Protein AF-A0A7S3SNR9-F1 (afdb_monomer_lite)

Structure (mmCIF, N/CA/C/O backbone):
data_AF-A0A7S3SNR9-F1
#
_entry.id   AF-A0A7S3SNR9-F1
#
loop_
_atom_site.group_PDB
_atom_site.id
_atom_site.type_symbol
_atom_site.label_atom_id
_atom_site.label_alt_id
_atom_site.label_comp_id
_atom_site.label_asym_id
_atom_site.label_entity_id
_atom_site.label_seq_id
_atom_site.pdbx_PDB_ins_code
_atom_site.Cartn_x
_atom_site.Cartn_y
_atom_site.Cartn_z
_atom_site.occupancy
_atom_site.B_iso_or_equiv
_atom_site.auth_seq_id
_atom_site.auth_comp_id
_atom_site.auth_asym_id
_atom_site.auth_atom_id
_atom_site.pdbx_PDB_model_num
ATOM 1 N N . ALA A 1 1 ? -0.804 -15.368 25.929 1.00 55.16 1 ALA A N 1
ATOM 2 C CA . ALA A 1 1 ? -1.038 -13.913 25.822 1.00 55.16 1 ALA A CA 1
ATOM 3 C C . ALA A 1 1 ? -1.012 -13.538 24.346 1.00 55.16 1 ALA A C 1
ATOM 5 O O . ALA A 1 1 ? -0.227 -14.135 23.619 1.00 55.16 1 ALA A O 1
ATOM 6 N N . VAL A 1 2 ? -1.882 -12.632 23.892 1.00 63.78 2 VAL A N 1
ATOM 7 C CA . VAL A 1 2 ? -1.853 -12.137 22.503 1.00 63.78 2 VAL A CA 1
ATOM 8 C C . VAL A 1 2 ? -0.517 -11.424 22.280 1.00 63.78 2 VAL A C 1
ATOM 10 O O . VAL A 1 2 ? -0.120 -10.612 23.112 1.00 63.78 2 VAL A O 1
ATOM 13 N N . GLN A 1 3 ? 0.195 -11.749 21.201 1.00 78.12 3 GLN A N 1
ATOM 14 C CA . GLN A 1 3 ? 1.439 -11.066 20.852 1.00 78.12 3 GLN A CA 1
ATOM 15 C C . GLN A 1 3 ? 1.107 -9.626 20.443 1.00 78.12 3 GLN A C 1
ATOM 17 O O . GLN A 1 3 ? 0.501 -9.398 19.401 1.00 78.12 3 GLN A O 1
ATOM 22 N N . VAL A 1 4 ? 1.460 -8.655 21.281 1.00 81.62 4 VAL A N 1
ATOM 23 C CA . VAL A 1 4 ? 1.288 -7.229 20.981 1.00 81.62 4 VAL A CA 1
ATOM 24 C C . VAL A 1 4 ? 2.610 -6.700 20.435 1.00 81.62 4 VAL A C 1
ATOM 26 O O . VAL A 1 4 ? 3.627 -6.762 21.121 1.00 81.62 4 VAL A O 1
ATOM 29 N N . LEU A 1 5 ? 2.601 -6.212 19.193 1.00 79.00 5 LEU A N 1
ATOM 30 C CA . LEU A 1 5 ? 3.775 -5.624 18.538 1.00 79.00 5 LEU A CA 1
ATOM 31 C C . LEU A 1 5 ? 3.987 -4.159 18.939 1.00 79.00 5 LEU A C 1
ATOM 33 O O . LEU A 1 5 ? 5.121 -3.701 19.032 1.00 79.00 5 LEU A O 1
ATOM 37 N N . LEU A 1 6 ? 2.895 -3.429 19.164 1.00 87.12 6 LEU A N 1
ATOM 38 C CA . LEU A 1 6 ? 2.883 -2.017 19.540 1.00 87.12 6 LEU A CA 1
ATOM 39 C C . LEU A 1 6 ? 1.623 -1.739 20.368 1.00 87.12 6 LEU A C 1
ATOM 41 O O . LEU A 1 6 ? 0.554 -2.233 20.019 1.00 87.12 6 LEU A O 1
ATOM 45 N N . ASP A 1 7 ? 1.735 -0.932 21.419 1.00 89.81 7 ASP A N 1
ATOM 46 C CA . ASP A 1 7 ? 0.611 -0.377 22.182 1.00 89.81 7 ASP A CA 1
ATOM 47 C C . ASP A 1 7 ? 0.948 1.080 22.530 1.00 89.81 7 ASP A C 1
ATOM 49 O O . ASP A 1 7 ? 2.050 1.363 23.004 1.00 89.81 7 ASP A O 1
ATOM 53 N N . ASN A 1 8 ? 0.030 2.010 22.263 1.00 89.38 8 ASN A N 1
ATOM 54 C CA . ASN A 1 8 ? 0.183 3.425 22.620 1.00 89.38 8 ASN A CA 1
ATOM 55 C C . ASN A 1 8 ? -0.949 3.956 23.522 1.00 89.38 8 ASN A C 1
ATOM 57 O O . ASN A 1 8 ? -1.136 5.168 23.643 1.00 89.38 8 ASN A O 1
ATOM 61 N N . GLY A 1 9 ? -1.757 3.064 24.099 1.00 92.06 9 GLY A N 1
ATOM 62 C CA . GLY A 1 9 ? -2.934 3.386 24.906 1.00 92.06 9 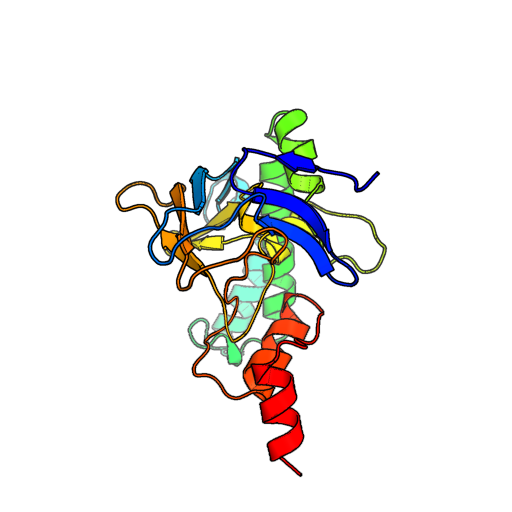GLY A CA 1
ATOM 63 C C . GLY A 1 9 ? -4.171 3.821 24.110 1.00 92.06 9 GLY A C 1
ATOM 64 O O . GLY A 1 9 ? -5.243 3.973 24.693 1.00 92.06 9 GLY A O 1
ATOM 65 N N . THR A 1 10 ? -4.063 4.023 22.794 1.00 95.25 10 THR A N 1
ATOM 66 C CA . THR A 1 10 ? -5.207 4.274 21.896 1.00 95.25 10 THR A CA 1
ATOM 67 C C . THR A 1 10 ? -5.507 3.062 21.028 1.00 95.25 10 THR A C 1
ATOM 69 O O . THR A 1 10 ? -6.671 2.704 20.864 1.00 95.25 10 THR A O 1
ATOM 72 N N . PHE A 1 11 ? -4.478 2.373 20.540 1.00 97.06 11 PHE A N 1
ATOM 73 C CA . PHE A 1 11 ? -4.608 1.122 19.801 1.00 97.06 11 PHE A CA 1
ATOM 74 C C . PHE A 1 11 ? -3.463 0.157 20.129 1.00 97.06 11 PHE A C 1
ATOM 76 O O . PHE A 1 11 ? -2.432 0.548 20.680 1.00 97.06 11 PHE A O 1
ATOM 83 N N . ARG A 1 12 ? -3.659 -1.105 19.747 1.00 96.94 12 ARG A N 1
ATOM 84 C CA . ARG A 1 12 ? -2.674 -2.185 19.771 1.00 96.94 12 ARG A CA 1
ATOM 85 C C . ARG A 1 12 ? -2.481 -2.726 18.367 1.00 96.94 12 ARG A C 1
ATOM 87 O O . ARG A 1 12 ? -3.448 -2.869 17.630 1.00 96.94 12 ARG A O 1
ATOM 94 N N . VAL A 1 13 ? -1.252 -3.074 18.018 1.00 96.56 13 VAL A N 1
ATOM 95 C CA . VAL A 1 13 ? -0.964 -3.902 16.846 1.00 96.56 13 VAL A CA 1
ATOM 96 C C . VAL A 1 13 ? -0.846 -5.343 17.315 1.00 96.56 13 VAL A C 1
ATOM 98 O O . VAL A 1 13 ? 0.065 -5.669 18.079 1.00 96.56 13 VAL A O 1
ATOM 101 N N . CYS A 1 14 ? -1.747 -6.209 16.868 1.00 95.25 14 CYS A N 1
ATOM 102 C CA . CYS A 1 14 ? -1.779 -7.611 17.277 1.00 95.25 14 CYS A CA 1
ATOM 103 C C . CYS A 1 14 ? -2.288 -8.527 16.151 1.00 95.25 14 CYS A C 1
ATOM 105 O O . CYS A 1 14 ? -2.846 -8.036 15.167 1.00 95.25 14 CYS A O 1
ATOM 107 N N . PRO A 1 15 ? -2.078 -9.854 16.253 1.00 94.94 15 PRO A N 1
ATOM 108 C CA . PRO A 1 15 ? -2.651 -10.807 15.317 1.00 94.94 15 PRO A CA 1
ATOM 109 C C . PRO A 1 15 ? -4.178 -10.700 15.246 1.00 94.94 15 PRO A C 1
ATOM 111 O O . PRO A 1 15 ? -4.861 -10.764 16.268 1.00 94.94 15 PRO A O 1
ATOM 114 N N . VAL A 1 16 ? -4.702 -10.609 14.028 1.00 94.56 16 VAL A N 1
ATOM 115 C CA . VAL A 1 16 ? -6.128 -10.666 13.711 1.00 94.56 16 VAL A CA 1
ATOM 116 C C . VAL A 1 16 ? -6.386 -11.950 12.913 1.00 94.56 16 VAL A C 1
ATOM 118 O O . VAL A 1 16 ? -5.743 -12.167 11.879 1.00 94.56 16 VAL A O 1
ATOM 121 N N . PRO A 1 17 ? -7.299 -12.833 13.365 1.00 91.44 17 PRO A N 1
ATOM 122 C CA . PRO A 1 17 ? -7.551 -14.113 12.709 1.00 91.44 17 PRO A CA 1
ATOM 123 C C . PRO A 1 17 ? -7.818 -13.970 11.206 1.00 91.44 17 PRO A C 1
ATOM 125 O O . PRO A 1 17 ? -8.724 -13.253 10.787 1.00 91.44 17 PRO A O 1
ATOM 128 N N . GLY A 1 18 ? -7.011 -14.657 10.394 1.00 88.81 18 GLY A N 1
ATOM 129 C CA . GLY A 1 18 ? -7.127 -14.648 8.933 1.00 88.81 18 GLY A CA 1
ATOM 130 C C . GLY A 1 18 ? -6.670 -13.361 8.233 1.00 88.81 18 GLY A C 1
ATOM 131 O O . GLY A 1 18 ? -6.829 -13.276 7.020 1.00 88.81 18 GLY A O 1
ATOM 132 N N . LYS A 1 19 ? -6.112 -12.377 8.956 1.00 91.38 19 LYS A N 1
ATOM 133 C CA . LYS A 1 19 ? -5.668 -11.085 8.394 1.00 91.38 19 LYS A CA 1
ATOM 134 C C . LYS A 1 19 ? -4.224 -10.699 8.747 1.00 91.38 19 LYS A C 1
ATOM 136 O O . LYS A 1 19 ? -3.816 -9.569 8.515 1.00 91.38 19 LYS A O 1
ATOM 141 N N . GLY A 1 20 ? -3.446 -11.602 9.343 1.00 91.25 20 GLY A N 1
ATOM 142 C CA . GLY A 1 20 ? -2.097 -11.272 9.807 1.00 91.25 20 GLY A CA 1
ATOM 143 C C . GLY A 1 20 ? -2.141 -10.363 11.035 1.00 91.25 20 GLY A C 1
ATOM 144 O O . GLY A 1 20 ? -2.782 -10.716 12.019 1.00 91.25 20 GLY A O 1
ATOM 145 N N . HIS A 1 21 ? -1.457 -9.219 11.003 1.00 94.75 21 HIS A N 1
ATOM 146 C CA . HIS A 1 21 ? -1.520 -8.219 12.075 1.00 94.75 21 HIS A CA 1
ATOM 147 C C . HIS A 1 21 ? -2.485 -7.095 11.704 1.00 94.75 21 HIS A C 1
ATOM 149 O O . HIS A 1 21 ? -2.510 -6.663 10.558 1.00 94.75 21 HIS A O 1
ATOM 155 N N . GLY A 1 22 ? -3.240 -6.609 12.685 1.00 96.56 22 GLY A N 1
ATOM 156 C CA . GLY A 1 22 ? -4.168 -5.492 12.538 1.00 96.56 22 GLY A CA 1
ATOM 157 C C . GLY A 1 22 ? -4.020 -4.485 13.673 1.00 96.56 22 GLY A C 1
ATOM 158 O O . GLY A 1 22 ? -3.445 -4.794 14.722 1.00 96.56 22 GLY A O 1
ATOM 159 N N . LEU A 1 23 ? -4.558 -3.282 13.472 1.00 97.75 23 LEU A N 1
ATOM 160 C CA . LEU A 1 23 ? -4.748 -2.309 14.545 1.00 97.75 23 LEU A CA 1
ATOM 161 C C . LEU A 1 23 ? -6.081 -2.565 15.247 1.00 97.75 23 LEU A C 1
ATOM 163 O O . LEU A 1 23 ? -7.130 -2.521 14.616 1.00 97.75 23 LEU A O 1
ATOM 167 N N . VAL A 1 24 ? -6.046 -2.762 16.560 1.00 98.00 24 VAL A N 1
ATOM 168 C CA . VAL A 1 24 ? -7.222 -2.964 17.413 1.00 98.00 24 VAL A CA 1
ATOM 169 C C . VAL A 1 24 ? -7.288 -1.854 18.453 1.00 98.00 24 VAL A C 1
ATOM 171 O O . VAL A 1 24 ? -6.294 -1.567 19.118 1.00 98.00 24 VAL A O 1
ATOM 174 N N . ALA A 1 25 ? -8.442 -1.215 18.612 1.00 98.12 25 ALA A N 1
ATOM 175 C CA . ALA A 1 25 ? -8.638 -0.136 19.568 1.00 98.12 25 ALA A CA 1
ATOM 176 C C . ALA A 1 25 ? -8.356 -0.613 21.006 1.00 98.12 25 ALA A C 1
ATOM 178 O O . ALA A 1 25 ? -8.916 -1.603 21.480 1.00 98.12 25 ALA A O 1
ATOM 179 N N . ALA A 1 26 ? -7.468 0.090 21.711 1.00 97.25 26 ALA A N 1
ATOM 180 C CA . ALA A 1 26 ? -7.096 -0.209 23.098 1.00 97.25 26 ALA A CA 1
ATOM 181 C C . ALA A 1 26 ? -8.068 0.410 24.114 1.00 97.25 26 ALA A C 1
ATOM 183 O O . ALA A 1 26 ? -8.022 0.067 25.291 1.00 97.25 26 ALA A O 1
ATOM 184 N N . LYS A 1 27 ? -8.906 1.336 23.643 1.00 97.31 27 LYS A N 1
ATOM 185 C CA . LYS A 1 27 ? -9.982 2.039 24.346 1.00 97.31 27 LYS A CA 1
ATOM 186 C C . LYS A 1 27 ? -11.007 2.504 23.312 1.00 97.31 27 LYS A C 1
ATOM 188 O O . LYS A 1 27 ? -10.700 2.511 22.122 1.00 97.31 27 LYS A O 1
ATOM 193 N N . ALA A 1 28 ? -12.175 2.964 23.750 1.00 98.31 28 ALA A N 1
ATOM 194 C CA . ALA A 1 28 ? -13.129 3.602 22.846 1.00 98.31 28 ALA A CA 1
ATOM 195 C C . ALA A 1 28 ? -12.528 4.858 22.175 1.00 98.31 28 ALA A C 1
ATOM 197 O O . ALA A 1 28 ? -11.916 5.702 22.838 1.00 98.31 28 ALA A O 1
ATOM 198 N N . ILE A 1 29 ? -12.734 4.994 20.866 1.00 98.50 29 ILE A N 1
ATOM 199 C CA . ILE A 1 29 ? -12.286 6.116 20.033 1.00 98.50 29 ILE A CA 1
ATOM 200 C C . ILE A 1 29 ? -13.529 6.793 19.459 1.00 98.50 29 ILE A C 1
ATOM 202 O O . ILE A 1 29 ? -14.415 6.125 18.936 1.00 98.50 29 ILE A O 1
ATOM 206 N N . LYS A 1 30 ? -13.610 8.120 19.563 1.00 98.50 30 LYS A N 1
ATOM 207 C CA . LYS A 1 30 ? -14.745 8.891 19.043 1.00 98.50 30 LYS A CA 1
ATOM 208 C C . LYS A 1 30 ? -14.554 9.273 17.583 1.00 98.50 30 LYS A C 1
ATOM 210 O O . LYS A 1 30 ? -13.428 9.582 17.185 1.00 98.50 30 LYS A O 1
ATOM 215 N N . SER A 1 31 ? -15.647 9.327 16.826 1.00 98.38 31 SER A N 1
ATOM 216 C CA . SER A 1 31 ? -15.650 9.875 15.464 1.00 98.38 31 SER A CA 1
ATOM 217 C C . SER A 1 31 ? -14.954 11.246 15.418 1.00 98.38 31 SER A C 1
ATOM 219 O O . SER A 1 31 ? -15.068 12.052 16.344 1.00 98.38 31 SER A O 1
ATOM 221 N N . GLY A 1 32 ? -14.159 11.477 14.373 1.00 98.00 32 GLY A N 1
ATOM 222 C CA . GLY A 1 32 ? -13.325 12.666 14.188 1.00 98.00 32 GLY A CA 1
ATOM 223 C C . GLY A 1 32 ? -12.011 12.674 14.980 1.00 98.00 32 GLY A C 1
ATOM 224 O O . GLY A 1 32 ? -11.186 13.567 14.787 1.00 98.00 32 GLY A O 1
ATOM 225 N N . SER A 1 33 ? -11.764 11.693 15.855 1.00 97.75 33 SER A N 1
ATOM 226 C CA . SER A 1 33 ? -10.512 11.632 16.620 1.00 97.75 33 SER A CA 1
ATOM 227 C C . SER A 1 33 ? -9.336 11.211 15.739 1.00 97.75 33 SER A C 1
ATOM 229 O O . SER A 1 33 ? -9.426 10.231 14.997 1.00 97.75 33 SER A O 1
ATOM 231 N N . LYS A 1 34 ? -8.188 11.883 15.890 1.00 96.94 34 LYS A N 1
ATOM 232 C CA . LYS A 1 34 ? -6.908 11.394 15.357 1.00 96.94 34 LYS A CA 1
ATOM 233 C C . LYS A 1 34 ? -6.482 10.152 16.143 1.00 96.94 34 LYS A C 1
ATOM 235 O O . LYS A 1 34 ? -6.172 10.258 17.327 1.00 96.94 34 LYS A O 1
ATOM 240 N N . ILE A 1 35 ? -6.449 8.999 15.479 1.00 97.44 35 ILE A N 1
ATOM 241 C CA . ILE A 1 35 ? -6.019 7.722 16.064 1.00 97.44 35 ILE A CA 1
ATOM 242 C C . ILE A 1 35 ? -4.498 7.717 16.213 1.00 97.44 35 ILE A C 1
ATOM 244 O O . ILE A 1 35 ? -3.975 7.433 17.290 1.00 97.44 35 ILE A O 1
ATOM 248 N N . PHE A 1 36 ? -3.789 8.070 15.139 1.00 96.31 36 PHE A N 1
ATOM 249 C CA . PHE A 1 36 ? -2.343 8.262 15.155 1.00 96.31 36 PHE A CA 1
ATOM 250 C C . PHE A 1 36 ? -1.864 9.153 14.010 1.00 96.31 36 PHE A C 1
ATOM 252 O O . PHE A 1 36 ? -2.613 9.504 13.096 1.00 96.31 36 PHE A O 1
ATOM 259 N N . GLU A 1 37 ? -0.591 9.518 14.095 1.00 94.69 37 GLU A N 1
ATOM 260 C CA . GLU A 1 37 ? 0.166 10.213 13.066 1.00 94.69 37 GLU A CA 1
ATOM 261 C C . GLU A 1 37 ? 1.542 9.557 12.961 1.00 94.69 37 GLU A C 1
ATOM 263 O O . GLU A 1 37 ? 2.121 9.176 13.979 1.00 94.69 37 GLU A O 1
ATOM 268 N N . GLU A 1 38 ? 2.035 9.384 11.742 1.00 94.44 38 GLU A N 1
ATOM 269 C CA . GLU A 1 38 ? 3.266 8.651 11.464 1.00 94.44 38 GLU A CA 1
ATOM 270 C C . GLU A 1 38 ? 4.043 9.322 10.328 1.00 94.44 38 GLU A C 1
ATOM 272 O O . GLU A 1 38 ? 3.457 9.782 9.348 1.00 94.44 38 GLU A O 1
ATOM 277 N N . VAL A 1 39 ? 5.367 9.369 10.463 1.00 93.25 39 VAL A N 1
ATOM 278 C CA . VAL A 1 39 ? 6.287 9.758 9.387 1.00 93.25 39 VAL A CA 1
ATOM 279 C C . VAL A 1 39 ? 6.787 8.488 8.709 1.00 93.25 39 VAL A C 1
ATOM 281 O O . VAL A 1 39 ? 7.113 7.519 9.396 1.00 93.25 39 VAL A O 1
ATOM 284 N N . ALA A 1 40 ? 6.856 8.489 7.378 1.00 93.69 40 ALA A N 1
ATOM 285 C CA . ALA A 1 40 ? 7.332 7.344 6.611 1.00 93.69 40 ALA A CA 1
ATOM 286 C C . ALA A 1 40 ? 8.720 6.905 7.093 1.00 93.69 40 ALA A C 1
ATOM 288 O O . ALA A 1 40 ? 9.638 7.718 7.221 1.00 93.69 40 ALA A O 1
ATOM 289 N N . MET A 1 41 ? 8.883 5.603 7.321 1.00 94.88 41 MET A N 1
ATOM 290 C CA . MET A 1 41 ? 10.161 5.029 7.730 1.00 94.88 41 MET A CA 1
ATOM 291 C C . MET A 1 41 ? 11.140 4.957 6.544 1.00 94.88 41 MET A C 1
ATOM 293 O O . MET A 1 41 ? 12.347 5.073 6.735 1.00 94.88 41 MET A O 1
ATOM 297 N N . VAL A 1 42 ? 10.623 4.759 5.323 1.00 94.38 42 VAL A N 1
ATOM 298 C CA . VAL A 1 42 ? 11.408 4.684 4.081 1.00 94.38 42 VAL A CA 1
ATOM 299 C C . VAL A 1 42 ? 10.692 5.422 2.955 1.00 94.38 42 VAL A C 1
ATOM 301 O O . VAL A 1 42 ? 9.468 5.354 2.829 1.00 94.38 42 VAL A O 1
ATOM 304 N N . ARG A 1 43 ? 11.477 6.065 2.085 1.00 94.00 43 ARG A N 1
ATOM 305 C CA . ARG A 1 43 ? 11.044 6.542 0.768 1.00 94.00 43 ARG A CA 1
ATOM 306 C C . ARG A 1 43 ? 11.947 5.945 -0.310 1.00 94.00 43 ARG A C 1
ATOM 308 O O . ARG A 1 43 ? 13.154 6.170 -0.297 1.00 94.00 43 ARG A O 1
ATOM 315 N N . VAL A 1 44 ? 11.365 5.199 -1.241 1.00 95.44 44 VAL A N 1
ATOM 316 C CA . VAL A 1 44 ? 12.061 4.581 -2.374 1.00 95.44 44 VAL A CA 1
ATOM 317 C C . VAL A 1 44 ? 11.811 5.425 -3.615 1.00 95.44 44 VAL A C 1
ATOM 319 O O . VAL A 1 44 ? 10.663 5.646 -3.990 1.00 95.44 44 VAL A O 1
ATOM 322 N N . ASN A 1 45 ? 12.880 5.912 -4.246 1.00 94.19 45 ASN A N 1
ATOM 323 C CA . ASN A 1 45 ? 12.791 6.671 -5.491 1.00 94.19 45 ASN A CA 1
ATOM 324 C C . ASN A 1 45 ? 12.586 5.710 -6.673 1.00 94.19 45 ASN A C 1
ATOM 326 O O . ASN A 1 45 ? 13.471 4.908 -6.970 1.00 94.19 45 ASN A O 1
ATOM 330 N N . LYS A 1 46 ? 11.442 5.812 -7.357 1.00 93.94 46 LYS A N 1
ATOM 331 C CA . LYS A 1 46 ? 11.085 4.968 -8.508 1.00 93.94 46 LYS A CA 1
ATOM 332 C C . LYS A 1 46 ? 11.591 5.536 -9.837 1.00 93.94 46 LYS A C 1
ATOM 334 O O . LYS A 1 46 ? 11.406 4.917 -10.883 1.00 93.94 46 LYS A O 1
ATOM 339 N N . ASN A 1 47 ? 12.251 6.695 -9.830 1.00 92.75 47 ASN A N 1
ATOM 340 C CA . ASN A 1 47 ? 12.779 7.315 -11.038 1.00 92.75 47 ASN A CA 1
ATOM 341 C C . ASN A 1 47 ? 13.939 6.495 -11.632 1.00 92.75 47 ASN A C 1
ATOM 343 O O . ASN A 1 47 ? 15.044 6.425 -11.086 1.00 92.75 47 ASN A O 1
ATOM 347 N N . THR A 1 48 ? 13.700 5.931 -12.812 1.00 92.88 48 THR A N 1
ATOM 348 C CA . THR A 1 48 ? 14.671 5.123 -13.561 1.00 92.88 48 THR A CA 1
ATOM 349 C C . THR A 1 48 ? 15.739 5.953 -14.282 1.00 92.88 48 THR A C 1
ATOM 351 O O . THR A 1 48 ? 16.710 5.398 -14.786 1.00 92.88 48 THR A O 1
ATOM 354 N N . GLN A 1 49 ? 15.617 7.285 -14.292 1.00 92.94 49 GLN A N 1
ATOM 355 C CA . GLN A 1 49 ? 16.558 8.208 -14.942 1.00 92.94 49 GLN A CA 1
ATOM 356 C C . GLN A 1 49 ? 17.698 8.679 -14.029 1.00 92.94 49 GLN A C 1
ATOM 358 O O . GLN A 1 49 ? 18.615 9.379 -14.479 1.00 92.94 49 GLN A O 1
ATOM 363 N N . THR A 1 50 ? 17.682 8.301 -12.748 1.00 93.06 50 THR A N 1
ATOM 364 C CA . THR A 1 50 ? 18.798 8.590 -11.836 1.00 93.06 50 THR A CA 1
ATOM 365 C C . THR A 1 50 ? 20.097 7.957 -12.346 1.00 93.06 50 THR A C 1
ATOM 367 O O . THR A 1 50 ? 20.080 6.983 -13.100 1.00 93.06 50 THR A O 1
ATOM 370 N N . LEU A 1 51 ? 21.249 8.513 -11.956 1.00 94.06 51 LEU A N 1
ATOM 371 C CA . LEU A 1 51 ? 22.547 7.980 -12.386 1.00 94.06 51 LEU A CA 1
ATOM 372 C C . LEU A 1 51 ? 22.721 6.510 -11.969 1.00 94.06 51 LEU A C 1
ATOM 374 O O . LEU A 1 51 ? 23.129 5.696 -12.789 1.00 94.06 51 LEU A O 1
ATOM 378 N N . GLU A 1 52 ? 22.344 6.178 -10.732 1.00 94.88 52 GLU A N 1
ATOM 379 C CA . GLU A 1 52 ? 22.409 4.815 -10.192 1.00 94.88 52 GLU A CA 1
ATOM 380 C C . GLU A 1 52 ? 21.555 3.831 -11.005 1.00 94.88 52 GLU A C 1
ATOM 382 O O . GLU A 1 52 ? 22.021 2.743 -11.336 1.00 94.88 52 GLU A O 1
ATOM 387 N N . MET A 1 53 ? 20.336 4.226 -11.394 1.00 95.75 53 MET A N 1
ATOM 388 C CA . MET A 1 53 ? 19.468 3.374 -12.211 1.00 95.75 53 MET A CA 1
ATOM 389 C C . MET A 1 53 ? 19.985 3.218 -13.643 1.00 95.75 53 MET A C 1
ATOM 391 O O . MET A 1 53 ? 19.997 2.104 -14.157 1.00 95.75 53 MET A O 1
ATOM 395 N N . ARG A 1 54 ? 20.487 4.290 -14.271 1.00 93.88 54 ARG A N 1
ATOM 396 C CA . ARG A 1 54 ? 21.048 4.225 -15.635 1.00 93.88 54 ARG A CA 1
ATOM 397 C C . ARG A 1 54 ? 22.334 3.400 -15.717 1.00 93.88 54 ARG A C 1
ATOM 399 O O . ARG A 1 54 ? 22.609 2.793 -16.750 1.00 93.88 54 ARG A O 1
ATOM 406 N N . GLN A 1 55 ? 23.124 3.373 -14.645 1.00 95.69 55 GLN A N 1
ATOM 407 C CA . GLN A 1 55 ? 24.340 2.559 -14.556 1.00 95.69 55 GLN A CA 1
ATOM 408 C C . GLN A 1 55 ? 24.055 1.091 -14.209 1.00 95.69 55 GLN A C 1
ATOM 410 O O . GLN A 1 55 ? 24.900 0.232 -14.463 1.00 95.69 55 GLN A O 1
ATOM 415 N N . ASN A 1 56 ? 22.875 0.775 -13.670 1.00 97.38 56 ASN A N 1
ATOM 416 C CA . ASN A 1 56 ? 22.467 -0.600 -13.424 1.00 97.38 56 ASN A CA 1
ATOM 417 C C . ASN A 1 56 ? 22.085 -1.282 -14.750 1.00 97.38 56 ASN A C 1
ATOM 419 O O . ASN A 1 56 ? 21.059 -0.981 -15.357 1.00 97.38 56 ASN A O 1
ATOM 423 N N . THR A 1 57 ? 22.915 -2.224 -15.200 1.00 97.62 57 THR A N 1
ATOM 424 C CA . THR A 1 57 ? 22.754 -2.894 -16.502 1.00 97.62 57 THR A CA 1
ATOM 425 C C . THR A 1 57 ? 21.442 -3.664 -16.626 1.00 97.62 57 THR A C 1
ATOM 427 O O . THR A 1 57 ? 20.862 -3.698 -17.711 1.00 97.62 57 THR A O 1
ATOM 430 N N . ILE A 1 58 ? 20.944 -4.241 -15.527 1.00 97.81 58 ILE A N 1
ATOM 431 C CA . ILE A 1 58 ? 19.674 -4.973 -15.507 1.00 97.81 58 ILE A CA 1
ATOM 432 C C . ILE A 1 58 ? 18.513 -3.992 -15.666 1.00 97.81 58 ILE A C 1
ATOM 434 O O . ILE A 1 58 ? 17.685 -4.179 -16.553 1.00 97.81 58 ILE A O 1
ATOM 438 N N . VAL A 1 59 ? 18.474 -2.922 -14.864 1.00 97.31 59 VAL A N 1
ATOM 439 C CA . VAL A 1 59 ? 17.423 -1.891 -14.957 1.00 97.31 59 VAL A CA 1
ATOM 440 C C . VAL A 1 59 ? 17.399 -1.270 -16.352 1.00 97.31 59 VAL A C 1
ATOM 442 O O . VAL A 1 59 ? 16.335 -1.188 -16.961 1.00 97.31 59 VAL A O 1
ATOM 445 N N . SER A 1 60 ? 18.561 -0.908 -16.898 1.00 96.38 60 SER A N 1
ATOM 446 C CA . SER A 1 60 ? 18.667 -0.353 -18.250 1.00 96.38 60 SER A CA 1
ATOM 447 C C . SER A 1 60 ? 18.152 -1.318 -19.323 1.00 96.38 60 SER A C 1
ATOM 449 O O . SER A 1 60 ? 17.429 -0.893 -20.223 1.00 96.38 60 SER A O 1
ATOM 451 N N . ALA A 1 61 ? 18.444 -2.619 -19.216 1.00 97.62 61 ALA A N 1
ATOM 452 C CA . ALA A 1 61 ? 17.933 -3.619 -20.154 1.00 97.62 61 ALA A CA 1
ATOM 453 C C . ALA A 1 61 ? 16.407 -3.805 -20.056 1.00 97.62 61 ALA A C 1
ATOM 455 O O . ALA A 1 61 ? 15.738 -3.874 -21.088 1.00 97.62 61 ALA A O 1
ATOM 456 N N . LEU A 1 62 ? 15.850 -3.853 -18.840 1.00 97.75 62 LEU A N 1
ATOM 457 C CA . LEU A 1 62 ? 14.402 -3.961 -18.610 1.00 97.75 62 LEU A CA 1
ATOM 458 C C . LEU A 1 62 ? 13.666 -2.729 -19.156 1.00 97.75 62 LEU A C 1
ATOM 460 O O . LEU A 1 62 ? 12.700 -2.859 -19.905 1.00 97.75 62 LEU A O 1
ATOM 464 N N . MET A 1 63 ? 14.165 -1.527 -18.857 1.00 96.56 63 MET A N 1
ATOM 465 C CA . MET A 1 63 ? 13.575 -0.282 -19.356 1.00 96.56 63 MET A CA 1
ATOM 466 C C . MET A 1 63 ? 13.667 -0.168 -20.878 1.00 96.56 63 MET A C 1
ATOM 468 O O . MET A 1 63 ? 12.706 0.261 -21.512 1.00 96.56 63 MET A O 1
ATOM 472 N N . GLN A 1 64 ? 14.771 -0.609 -21.488 1.00 95.50 64 GLN A N 1
ATOM 473 C CA . GLN A 1 64 ? 14.898 -0.629 -22.945 1.00 95.50 64 GLN A CA 1
ATOM 474 C C . GLN A 1 64 ? 13.828 -1.513 -23.604 1.00 95.50 64 GLN A C 1
ATOM 476 O O . GLN A 1 64 ? 13.299 -1.140 -24.653 1.00 95.50 64 GLN A O 1
ATOM 481 N N . ARG A 1 65 ? 13.465 -2.650 -22.994 1.00 95.88 65 ARG A N 1
ATOM 482 C CA . ARG A 1 65 ? 12.364 -3.501 -23.481 1.00 95.88 65 ARG A CA 1
ATOM 483 C C . ARG A 1 65 ? 11.024 -2.778 -23.411 1.00 95.88 65 ARG A C 1
ATOM 485 O O . ARG A 1 65 ? 10.317 -2.732 -24.412 1.00 95.88 65 ARG A O 1
ATOM 492 N N . VAL A 1 66 ? 10.721 -2.144 -22.275 1.00 95.31 66 VAL A N 1
ATOM 493 C CA . VAL A 1 66 ? 9.494 -1.348 -22.095 1.00 95.31 66 VAL A CA 1
ATOM 494 C C . VAL A 1 66 ? 9.396 -0.243 -23.152 1.00 95.31 66 VAL A C 1
ATOM 496 O O . VAL A 1 66 ? 8.363 -0.106 -23.805 1.00 95.31 66 VAL A O 1
ATOM 499 N N . TYR A 1 67 ? 10.478 0.507 -23.385 1.00 94.00 67 TYR A N 1
ATOM 500 C CA . TYR A 1 67 ? 10.498 1.563 -24.402 1.00 94.00 67 TYR A CA 1
ATOM 501 C C . TYR A 1 67 ? 10.360 1.029 -25.827 1.00 94.00 67 TYR A C 1
ATOM 503 O O . TYR A 1 67 ? 9.702 1.665 -26.646 1.00 94.00 67 TYR A O 1
ATOM 511 N N . THR A 1 68 ? 10.941 -0.134 -26.121 1.00 94.94 68 THR A N 1
ATOM 512 C CA . THR A 1 68 ? 10.818 -0.773 -27.439 1.00 94.94 68 THR A CA 1
ATOM 513 C C . THR A 1 68 ? 9.368 -1.171 -27.708 1.00 94.94 68 THR A C 1
ATOM 515 O O . THR A 1 68 ? 8.813 -0.788 -28.733 1.00 94.94 68 THR A O 1
ATOM 518 N N . LEU A 1 69 ? 8.710 -1.830 -26.749 1.00 94.12 69 LEU A N 1
ATOM 519 C CA . LEU A 1 69 ? 7.294 -2.197 -26.853 1.00 94.12 69 LEU A CA 1
ATOM 520 C C . LEU A 1 69 ? 6.389 -0.965 -27.024 1.00 94.12 69 LEU A C 1
ATOM 522 O O . LEU A 1 69 ? 5.457 -0.990 -27.828 1.00 94.12 69 LEU A O 1
ATOM 526 N N . ALA A 1 70 ? 6.681 0.128 -26.314 1.00 93.00 70 ALA A N 1
ATOM 527 C CA . ALA A 1 70 ? 5.948 1.383 -26.470 1.00 93.00 70 ALA A CA 1
ATOM 528 C C . ALA A 1 70 ? 6.162 2.000 -27.864 1.00 93.00 70 ALA A C 1
ATOM 530 O O . ALA A 1 70 ? 5.201 2.414 -28.510 1.00 93.00 70 ALA A O 1
ATOM 531 N N . ALA A 1 71 ? 7.406 2.027 -28.357 1.00 93.44 71 ALA A N 1
ATOM 532 C CA . ALA A 1 71 ? 7.748 2.555 -29.679 1.00 93.44 71 ALA A CA 1
ATOM 533 C C . ALA A 1 71 ? 7.128 1.736 -30.825 1.00 93.44 71 ALA A C 1
ATOM 535 O O . ALA A 1 71 ? 6.785 2.290 -31.866 1.00 93.44 71 ALA A O 1
ATOM 536 N N . GLU A 1 72 ? 6.937 0.434 -30.618 1.00 94.50 72 GLU A N 1
ATOM 537 C CA . GLU A 1 72 ? 6.217 -0.462 -31.527 1.00 94.50 72 GLU A CA 1
ATOM 538 C C . GLU A 1 72 ? 4.685 -0.337 -31.432 1.00 94.50 72 GLU A C 1
ATOM 540 O O . GLU A 1 72 ? 3.965 -1.042 -32.143 1.00 94.50 72 GLU A O 1
ATOM 545 N N . GLY A 1 73 ? 4.164 0.525 -30.551 1.00 92.25 73 GLY A N 1
ATOM 546 C CA . GLY A 1 73 ? 2.728 0.716 -30.350 1.00 92.25 73 GLY A CA 1
ATOM 547 C C . GLY A 1 73 ? 2.032 -0.484 -29.703 1.00 92.25 73 GLY A C 1
ATOM 548 O O . GLY A 1 73 ? 0.832 -0.669 -29.892 1.00 92.25 73 GLY A O 1
ATOM 549 N N . LYS A 1 74 ? 2.767 -1.324 -28.960 1.00 91.31 74 LYS A N 1
ATOM 550 C CA . LYS A 1 74 ? 2.207 -2.513 -28.292 1.00 91.31 74 LYS A CA 1
ATOM 551 C C . LYS A 1 74 ? 1.333 -2.169 -27.087 1.00 91.31 74 LYS A C 1
ATOM 553 O O . LYS A 1 74 ? 0.575 -3.028 -26.651 1.00 91.31 74 LYS A O 1
ATOM 558 N N . PHE A 1 75 ? 1.455 -0.955 -26.549 1.00 92.44 75 PHE A N 1
ATOM 559 C CA . PHE A 1 75 ? 0.636 -0.434 -25.453 1.00 92.44 75 PHE A CA 1
ATOM 560 C C . PHE A 1 75 ? 0.698 1.101 -25.398 1.00 92.44 75 PHE A C 1
ATOM 562 O O . PHE A 1 75 ? 1.659 1.689 -25.899 1.00 92.44 75 PHE A O 1
ATOM 569 N N . ASP A 1 76 ? -0.294 1.751 -24.775 1.00 88.12 76 ASP A N 1
ATOM 570 C CA . ASP A 1 76 ? -0.231 3.186 -24.454 1.00 88.12 76 ASP A CA 1
ATOM 571 C C . ASP A 1 76 ? 0.313 3.358 -23.022 1.00 88.12 76 ASP A C 1
ATOM 573 O O . ASP A 1 76 ? -0.315 2.898 -22.063 1.00 88.12 76 ASP A O 1
ATOM 577 N N . PRO A 1 77 ? 1.451 4.049 -22.822 1.00 85.06 77 PRO A N 1
ATOM 578 C CA . PRO A 1 77 ? 1.973 4.353 -21.488 1.00 85.06 77 PRO A CA 1
ATOM 579 C C . PRO A 1 77 ? 1.014 5.140 -20.580 1.00 85.06 77 PRO A C 1
ATOM 581 O O . PRO A 1 77 ? 1.275 5.259 -19.387 1.00 85.06 77 PRO A O 1
ATOM 584 N N . ARG A 1 78 ? -0.068 5.707 -21.125 1.00 85.94 78 ARG A N 1
ATOM 585 C CA . ARG A 1 78 ? -1.102 6.443 -20.382 1.00 85.94 78 ARG A CA 1
ATOM 586 C C . ARG A 1 78 ? -2.327 5.592 -20.044 1.00 85.94 78 ARG A C 1
ATOM 588 O O . ARG A 1 78 ? -3.141 6.035 -19.242 1.00 85.94 78 ARG A O 1
ATOM 595 N N . ASP A 1 79 ? -2.458 4.408 -20.638 1.00 87.00 79 ASP A N 1
ATOM 596 C CA . ASP A 1 79 ? -3.562 3.478 -20.394 1.00 87.00 79 ASP A CA 1
ATOM 597 C C . ASP A 1 79 ? -3.043 2.220 -19.688 1.00 87.00 79 ASP A C 1
ATOM 599 O O . ASP A 1 79 ? -2.731 1.210 -20.321 1.00 87.00 79 ASP A O 1
ATOM 603 N N . PHE A 1 80 ? -2.919 2.299 -18.362 1.00 80.75 80 PHE A N 1
ATOM 604 C CA . PHE A 1 80 ? -2.364 1.230 -17.525 1.00 80.75 80 PHE A CA 1
ATOM 605 C C . PHE A 1 80 ? -3.136 -0.093 -17.622 1.00 80.75 80 PHE A C 1
ATOM 607 O O . PHE A 1 80 ? -2.535 -1.157 -17.483 1.00 80.75 80 PHE A O 1
ATOM 614 N N . ASP A 1 81 ? -4.443 -0.048 -17.896 1.00 81.12 81 ASP A N 1
ATOM 615 C CA . ASP A 1 81 ? -5.271 -1.252 -18.033 1.00 81.12 81 ASP A CA 1
ATOM 616 C C . ASP A 1 81 ? -4.963 -2.021 -19.331 1.00 81.12 81 ASP A C 1
ATOM 618 O O . ASP A 1 81 ? -5.251 -3.217 -19.431 1.00 81.12 81 ASP A O 1
ATOM 622 N N . SER A 1 82 ? -4.343 -1.357 -20.314 1.00 81.94 82 SER A N 1
ATOM 623 C CA . SER A 1 82 ? -3.926 -1.955 -21.587 1.00 81.94 82 SER A CA 1
ATOM 624 C C . SER A 1 82 ? -2.545 -2.614 -21.547 1.00 81.94 82 SER A C 1
ATOM 626 O O . SER A 1 82 ? -2.128 -3.221 -22.537 1.00 81.94 82 SER A O 1
ATOM 628 N N . TRP A 1 83 ? -1.805 -2.482 -20.440 1.00 91.81 83 TRP A N 1
ATOM 629 C CA . TRP A 1 83 ? -0.404 -2.890 -20.394 1.00 91.81 83 TRP A CA 1
ATOM 630 C C . TRP A 1 83 ? -0.246 -4.417 -20.500 1.00 91.81 83 TRP A C 1
ATOM 632 O O . TRP A 1 83 ? -0.826 -5.161 -19.703 1.00 91.81 83 TRP A O 1
ATOM 642 N N . PRO A 1 84 ? 0.570 -4.914 -21.452 1.00 93.25 84 PRO A N 1
ATOM 643 C CA . PRO A 1 84 ? 0.896 -6.328 -21.557 1.00 93.25 84 PRO A CA 1
ATOM 644 C C . PRO A 1 84 ? 1.564 -6.844 -20.283 1.00 93.25 84 PRO A C 1
ATOM 646 O O . PRO A 1 84 ? 2.352 -6.130 -19.660 1.00 93.25 84 PRO A O 1
ATOM 649 N N . SER A 1 85 ? 1.339 -8.119 -19.950 1.00 92.50 85 SER A N 1
ATOM 650 C CA . SER A 1 85 ? 1.967 -8.762 -18.786 1.00 92.50 85 SER A CA 1
ATOM 651 C C . SER A 1 85 ? 3.486 -8.602 -18.778 1.00 92.50 85 SER A C 1
ATOM 653 O O . SER A 1 85 ? 4.051 -8.300 -17.736 1.00 92.50 85 SER A O 1
ATOM 655 N N . GLU A 1 86 ? 4.134 -8.684 -19.944 1.00 94.75 86 GLU A N 1
ATOM 656 C CA . GLU A 1 86 ? 5.575 -8.457 -20.066 1.00 94.75 86 GLU A CA 1
ATOM 657 C C . GLU A 1 86 ? 5.989 -7.052 -19.591 1.00 94.75 86 GLU A C 1
ATOM 659 O O . GLU A 1 86 ? 6.986 -6.909 -18.887 1.00 94.75 86 GLU A O 1
ATOM 664 N N . VAL A 1 87 ? 5.234 -6.000 -19.924 1.00 94.81 87 VAL A N 1
ATOM 665 C CA . VAL A 1 87 ? 5.538 -4.631 -19.469 1.00 94.81 87 VAL A CA 1
ATOM 666 C C . VAL A 1 87 ? 5.434 -4.549 -17.949 1.00 94.81 87 VAL A C 1
ATOM 668 O O . VAL A 1 87 ? 6.351 -4.041 -17.299 1.00 94.81 87 VAL A O 1
ATOM 671 N N . CYS A 1 88 ? 4.360 -5.100 -17.384 1.00 92.88 88 CYS A N 1
ATOM 672 C CA . CYS A 1 88 ? 4.151 -5.147 -15.940 1.00 92.88 88 CYS A CA 1
ATOM 673 C C . CYS A 1 88 ? 5.284 -5.905 -15.235 1.00 92.88 88 CYS A C 1
ATOM 675 O O . CYS A 1 88 ? 5.878 -5.372 -14.304 1.00 92.88 88 CYS A O 1
ATOM 677 N N . GLU A 1 89 ? 5.657 -7.090 -15.718 1.00 94.19 89 GLU A N 1
ATOM 678 C CA . GLU A 1 89 ? 6.736 -7.910 -15.153 1.00 94.19 89 GLU A CA 1
ATOM 679 C C . GLU A 1 89 ? 8.098 -7.201 -15.198 1.00 94.19 89 GLU A C 1
ATOM 681 O O . GLU A 1 89 ? 8.847 -7.227 -14.218 1.00 94.19 89 GLU A O 1
ATOM 686 N N . ASN A 1 90 ? 8.423 -6.518 -16.304 1.00 95.94 90 ASN A N 1
ATOM 687 C CA . ASN A 1 90 ? 9.659 -5.738 -16.401 1.00 95.94 90 ASN A CA 1
ATOM 688 C C . ASN A 1 90 ? 9.678 -4.594 -15.371 1.00 95.94 90 ASN A C 1
ATOM 690 O O . ASN A 1 90 ? 10.692 -4.395 -14.700 1.00 95.94 90 ASN A O 1
ATOM 694 N N . LEU A 1 91 ? 8.576 -3.853 -15.224 1.00 94.38 91 LEU A N 1
ATOM 695 C CA . LEU A 1 91 ? 8.484 -2.730 -14.285 1.00 94.38 91 LEU A CA 1
ATOM 696 C C . LEU A 1 91 ? 8.453 -3.185 -12.822 1.00 94.38 91 LEU A C 1
ATOM 698 O O . LEU A 1 91 ? 9.090 -2.558 -11.976 1.00 94.38 91 LEU A O 1
ATOM 702 N N . GLU A 1 92 ? 7.786 -4.299 -12.523 1.00 93.88 92 GLU A N 1
ATOM 703 C CA . GLU A 1 92 ? 7.839 -4.941 -11.208 1.00 93.88 92 GLU A CA 1
ATOM 704 C C . GLU A 1 92 ? 9.276 -5.339 -10.860 1.00 93.88 92 GLU A C 1
ATOM 706 O O . GLU A 1 92 ? 9.749 -5.044 -9.763 1.00 93.88 92 GLU A O 1
ATOM 711 N N . ARG A 1 93 ? 10.022 -5.901 -11.820 1.00 96.25 93 ARG A N 1
ATOM 712 C CA . ARG A 1 93 ? 11.424 -6.265 -11.602 1.00 96.25 93 ARG A CA 1
ATOM 713 C C . ARG A 1 93 ? 12.333 -5.052 -11.396 1.00 96.25 93 ARG A C 1
ATOM 715 O O . ARG A 1 93 ? 13.278 -5.127 -10.609 1.00 96.25 93 ARG A O 1
ATOM 722 N N . VAL A 1 94 ? 12.067 -3.938 -12.080 1.00 97.31 94 VAL A N 1
ATOM 723 C CA . VAL A 1 94 ? 12.762 -2.665 -11.828 1.00 97.31 94 VAL A CA 1
ATOM 724 C C . VAL A 1 94 ? 12.494 -2.186 -10.400 1.00 97.31 94 VAL A C 1
ATOM 726 O O . VAL A 1 94 ? 13.440 -1.808 -9.705 1.00 97.31 94 VAL A O 1
ATOM 729 N N . LEU A 1 95 ? 11.241 -2.254 -9.943 1.00 96.00 95 LEU A N 1
ATOM 730 C CA . LEU A 1 95 ? 10.865 -1.850 -8.590 1.00 96.00 95 LEU A CA 1
ATOM 731 C C . LEU A 1 95 ? 11.517 -2.733 -7.520 1.00 96.00 95 LEU A C 1
ATOM 733 O O . LEU A 1 95 ? 11.980 -2.205 -6.511 1.00 96.00 95 LEU A O 1
ATOM 737 N N . ASP A 1 96 ? 11.632 -4.043 -7.752 1.00 95.94 96 ASP A N 1
ATOM 738 C CA . ASP A 1 96 ? 12.369 -4.941 -6.856 1.00 95.94 96 ASP A CA 1
ATOM 739 C C . ASP A 1 96 ? 13.827 -4.497 -6.702 1.00 95.94 96 ASP A C 1
ATOM 741 O O . ASP A 1 96 ? 14.332 -4.387 -5.589 1.00 95.94 96 ASP A O 1
ATOM 745 N N . ILE A 1 97 ? 14.509 -4.180 -7.808 1.00 97.38 97 ILE A N 1
ATOM 746 C CA . ILE A 1 97 ? 15.907 -3.724 -7.774 1.00 97.38 97 ILE A CA 1
ATOM 747 C C . ILE A 1 97 ? 16.029 -2.385 -7.037 1.00 97.38 97 ILE A C 1
ATOM 749 O O . ILE A 1 97 ? 16.940 -2.206 -6.228 1.00 97.38 97 ILE A O 1
ATOM 753 N N . GLN A 1 98 ? 15.108 -1.451 -7.283 1.00 97.62 98 GLN A N 1
ATOM 754 C CA . GLN A 1 98 ? 15.058 -0.174 -6.566 1.00 97.62 98 GLN A CA 1
ATOM 755 C C . GLN A 1 98 ? 14.855 -0.379 -5.060 1.00 97.62 98 GLN A C 1
ATOM 757 O O . GLN A 1 98 ? 15.525 0.276 -4.259 1.00 97.62 98 GLN A O 1
ATOM 762 N N . ALA A 1 99 ? 13.977 -1.307 -4.674 1.00 97.50 99 ALA A N 1
ATOM 763 C CA . ALA A 1 99 ? 13.722 -1.658 -3.285 1.00 97.50 99 ALA A CA 1
ATOM 764 C C . ALA A 1 99 ? 14.956 -2.275 -2.614 1.00 97.50 99 ALA A C 1
ATOM 766 O O . ALA A 1 99 ? 15.314 -1.845 -1.524 1.00 97.50 99 ALA A O 1
ATOM 767 N N . GLU A 1 100 ? 15.644 -3.214 -3.267 1.00 97.38 100 GLU A N 1
ATOM 768 C CA . GLU A 1 100 ? 16.875 -3.841 -2.756 1.00 97.38 100 GLU A CA 1
ATOM 769 C C . GLU A 1 100 ? 18.003 -2.819 -2.555 1.00 97.38 100 GLU A C 1
ATOM 771 O O . GLU A 1 100 ? 18.663 -2.778 -1.512 1.00 97.38 100 GLU A O 1
ATOM 776 N N . ILE A 1 101 ? 18.197 -1.930 -3.532 1.00 97.06 101 ILE A N 1
ATOM 777 C CA . ILE A 1 101 ? 19.187 -0.854 -3.444 1.00 97.06 101 ILE A CA 1
ATOM 778 C C . ILE A 1 101 ? 18.846 0.088 -2.288 1.00 97.06 101 ILE A C 1
ATOM 780 O O . ILE A 1 101 ? 19.725 0.411 -1.490 1.00 97.06 101 ILE A O 1
ATOM 784 N N . ALA A 1 102 ? 17.587 0.514 -2.164 1.00 97.25 102 ALA A N 1
ATOM 785 C CA . ALA A 1 102 ? 17.156 1.352 -1.050 1.00 97.25 102 ALA A CA 1
ATOM 786 C C . ALA A 1 102 ? 17.341 0.635 0.296 1.00 97.25 102 ALA A C 1
ATOM 788 O O . ALA A 1 102 ? 17.893 1.219 1.223 1.00 97.25 102 ALA A O 1
ATOM 789 N N . PHE A 1 103 ? 16.951 -0.637 0.384 1.00 98.25 103 PHE A N 1
ATOM 790 C CA . PHE A 1 103 ? 17.044 -1.466 1.581 1.00 98.25 103 PHE A CA 1
ATOM 791 C C . PHE A 1 103 ? 18.484 -1.634 2.074 1.00 98.25 103 PHE A C 1
ATOM 793 O O . PHE A 1 103 ? 18.761 -1.442 3.258 1.00 98.25 103 PHE A O 1
ATOM 800 N N . SER A 1 104 ? 19.423 -1.931 1.173 1.00 97.56 104 SER A N 1
ATOM 801 C CA . SER A 1 104 ? 20.839 -2.139 1.515 1.00 97.56 104 SER A CA 1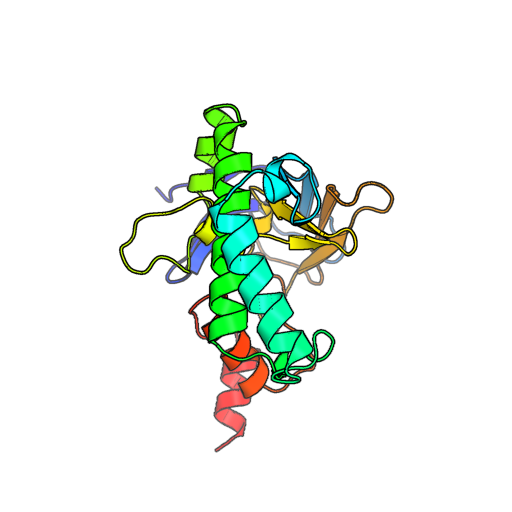
ATOM 802 C C . SER A 1 104 ? 21.536 -0.904 2.101 1.00 97.56 104 SER A C 1
ATOM 804 O O . SER A 1 104 ? 22.548 -1.044 2.785 1.00 97.56 104 SER A O 1
ATOM 806 N N . LYS A 1 105 ? 20.989 0.296 1.870 1.00 97.00 105 LYS A N 1
ATOM 807 C CA . LYS A 1 105 ? 21.512 1.569 2.395 1.00 97.00 105 LYS A CA 1
ATOM 808 C C . LYS A 1 105 ? 20.990 1.909 3.795 1.00 97.00 105 LYS A C 1
ATOM 810 O O . LYS A 1 105 ? 21.457 2.878 4.389 1.00 97.00 105 LYS A O 1
ATOM 815 N N . LEU A 1 106 ? 20.005 1.166 4.300 1.00 97.69 106 LEU A N 1
ATOM 816 C CA . LEU A 1 106 ? 19.378 1.420 5.595 1.00 97.69 106 LEU A CA 1
ATOM 817 C C . LEU A 1 106 ? 20.157 0.779 6.740 1.00 97.69 106 LEU A C 1
ATOM 819 O O . LEU A 1 106 ? 20.854 -0.220 6.570 1.00 97.69 106 LEU A O 1
ATOM 823 N N . ASP A 1 107 ? 19.983 1.329 7.938 1.00 97.81 107 ASP A N 1
ATOM 824 C CA . ASP A 1 107 ? 20.491 0.705 9.150 1.00 97.81 107 ASP A CA 1
ATOM 825 C C . ASP A 1 107 ? 19.736 -0.612 9.463 1.00 97.81 107 ASP A C 1
ATOM 827 O O . ASP A 1 107 ? 18.561 -0.762 9.099 1.00 97.81 107 ASP A O 1
ATOM 831 N N . PRO A 1 108 ? 20.359 -1.562 10.190 1.00 98.19 108 PRO A N 1
ATOM 832 C CA . PRO A 1 108 ? 19.757 -2.869 10.463 1.00 98.19 108 PRO A CA 1
ATOM 833 C C . PRO A 1 108 ? 18.402 -2.820 11.182 1.00 98.19 108 PRO A C 1
ATOM 835 O O . PRO A 1 108 ? 17.572 -3.712 11.000 1.00 98.19 108 PRO A O 1
ATOM 838 N N . LYS A 1 109 ? 18.142 -1.787 11.997 1.00 96.81 109 LYS A N 1
ATOM 839 C CA . LYS A 1 109 ? 16.864 -1.652 12.707 1.00 96.81 109 LYS A CA 1
ATOM 840 C C . LYS A 1 109 ? 15.753 -1.281 11.729 1.00 96.81 109 LYS A C 1
ATOM 842 O O . LYS A 1 109 ? 14.667 -1.853 11.810 1.00 96.81 109 LYS A O 1
ATOM 847 N N . THR A 1 110 ? 16.012 -0.371 10.794 1.00 97.00 110 THR A N 1
ATOM 848 C CA . THR A 1 110 ? 15.044 -0.015 9.746 1.00 97.00 110 THR A CA 1
ATOM 849 C C . THR A 1 110 ? 14.840 -1.164 8.755 1.00 97.00 110 THR A C 1
ATOM 851 O O . THR A 1 110 ? 13.703 -1.450 8.384 1.00 97.00 110 THR A O 1
ATOM 854 N N . GLN A 1 111 ? 15.898 -1.902 8.406 1.00 97.88 111 GLN A N 1
ATOM 855 C CA . GLN A 1 111 ? 15.790 -3.132 7.609 1.00 97.88 111 GLN A CA 1
ATOM 856 C C . GLN A 1 111 ? 14.875 -4.176 8.269 1.00 97.88 111 GLN A C 1
ATOM 858 O O . GLN A 1 111 ? 13.982 -4.725 7.622 1.00 97.88 111 GLN A O 1
ATOM 863 N N . ALA A 1 112 ? 15.043 -4.412 9.575 1.00 96.38 112 ALA A N 1
ATOM 864 C CA . ALA A 1 112 ? 14.194 -5.333 10.326 1.00 96.38 112 ALA A CA 1
ATOM 865 C C . ALA A 1 112 ? 12.724 -4.882 10.345 1.00 96.38 112 ALA A C 1
ATOM 867 O O . ALA A 1 112 ? 11.828 -5.709 10.180 1.00 96.38 112 ALA A O 1
ATOM 868 N N . LYS A 1 113 ? 12.465 -3.575 10.492 1.00 95.94 113 LYS A N 1
ATOM 869 C CA . LYS A 1 113 ? 11.105 -3.020 10.406 1.00 95.94 113 LYS A CA 1
ATOM 870 C C . LYS A 1 113 ? 10.489 -3.238 9.030 1.00 95.94 113 LYS A C 1
ATOM 872 O O . LYS A 1 113 ? 9.361 -3.723 8.969 1.00 95.94 113 LYS A O 1
ATOM 877 N N . TRP A 1 114 ? 11.226 -2.958 7.954 1.00 97.19 114 TRP A N 1
ATOM 878 C CA . TRP A 1 114 ? 10.771 -3.201 6.584 1.00 97.19 114 TRP A CA 1
ATOM 879 C C . TRP A 1 114 ? 10.373 -4.670 6.409 1.00 97.19 114 TRP A C 1
ATOM 881 O O . TRP A 1 114 ? 9.223 -4.953 6.094 1.00 97.19 114 TRP A O 1
ATOM 891 N N . LEU A 1 115 ? 11.260 -5.623 6.706 1.00 95.94 115 LEU A N 1
ATOM 892 C CA . LEU A 1 115 ? 10.965 -7.055 6.528 1.00 95.94 115 LEU A CA 1
ATOM 893 C C . LEU A 1 115 ? 9.942 -7.621 7.531 1.00 95.94 115 LEU A C 1
ATOM 895 O O . LEU A 1 115 ? 9.492 -8.754 7.373 1.00 95.94 115 LEU A O 1
ATOM 899 N N . SER A 1 116 ? 9.535 -6.851 8.544 1.00 93.81 116 SER A N 1
ATOM 900 C CA . SER A 1 116 ? 8.449 -7.229 9.460 1.00 93.81 116 SER A CA 1
ATOM 901 C C . SER A 1 116 ? 7.041 -6.954 8.908 1.00 93.81 116 SER A C 1
ATOM 903 O O . SER A 1 116 ? 6.050 -7.376 9.518 1.00 93.81 116 SER A O 1
ATOM 905 N N . LEU A 1 117 ? 6.934 -6.214 7.800 1.00 95.00 117 LEU A N 1
ATOM 906 C CA . LEU A 1 117 ? 5.678 -5.940 7.097 1.00 95.00 117 LEU A CA 1
ATOM 907 C C . LEU A 1 117 ? 5.304 -7.095 6.166 1.00 95.00 117 LEU A C 1
ATOM 909 O O . LEU A 1 117 ? 6.106 -7.999 5.935 1.00 95.00 117 LEU A O 1
ATOM 913 N N . GLU A 1 118 ? 4.070 -7.110 5.669 1.00 93.62 118 GLU A N 1
ATOM 914 C CA . GLU A 1 118 ? 3.561 -8.238 4.886 1.00 93.62 118 GLU A CA 1
ATOM 915 C C . GLU A 1 118 ? 4.119 -8.280 3.461 1.00 93.62 118 GLU A C 1
ATOM 917 O O . GLU A 1 118 ? 4.333 -7.242 2.849 1.00 93.62 118 GLU A O 1
ATOM 922 N N . ASP A 1 119 ? 4.363 -9.479 2.934 1.00 94.19 119 ASP A N 1
ATOM 923 C CA . ASP A 1 119 ? 4.759 -9.683 1.541 1.00 94.19 119 ASP A CA 1
ATOM 924 C C . ASP A 1 119 ? 3.730 -10.613 0.896 1.00 94.19 119 ASP A C 1
ATOM 926 O O . ASP A 1 119 ? 3.755 -11.824 1.091 1.00 94.19 119 ASP A O 1
ATOM 930 N N . SER A 1 120 ? 2.789 -10.023 0.164 1.00 90.94 120 SER A N 1
ATOM 931 C CA . SER A 1 120 ? 1.734 -10.750 -0.548 1.00 90.94 120 SER A CA 1
ATOM 932 C C . SER A 1 120 ? 2.163 -11.207 -1.950 1.00 90.94 120 SER A C 1
ATOM 934 O O . SER A 1 120 ? 1.394 -11.850 -2.667 1.00 90.94 120 SER A O 1
ATOM 936 N N . VAL A 1 121 ? 3.384 -10.862 -2.366 1.00 86.62 121 VAL A N 1
ATOM 937 C CA . VAL A 1 121 ? 3.928 -11.180 -3.688 1.00 86.62 121 VAL A CA 1
ATOM 938 C C . VAL A 1 121 ? 4.651 -12.522 -3.655 1.00 86.62 121 VAL A C 1
ATOM 940 O O . VAL A 1 121 ? 4.463 -13.346 -4.553 1.00 86.62 121 VAL A O 1
ATOM 943 N N . THR A 1 122 ? 5.484 -12.746 -2.639 1.00 77.50 122 THR A N 1
ATOM 944 C CA . THR A 1 122 ? 6.330 -13.940 -2.543 1.00 77.50 122 THR A CA 1
ATOM 945 C C . THR A 1 122 ? 5.547 -15.126 -1.971 1.00 77.50 122 THR A C 1
ATOM 947 O O . THR A 1 122 ? 5.231 -15.218 -0.790 1.00 77.50 122 THR A O 1
ATOM 950 N N . GLY A 1 123 ? 5.197 -16.075 -2.843 1.00 65.44 123 GLY A N 1
ATOM 951 C CA . GLY A 1 123 ? 4.389 -17.246 -2.478 1.00 65.44 123 GLY A CA 1
ATOM 952 C C . GLY A 1 123 ? 5.132 -18.356 -1.718 1.00 65.44 123 GLY A C 1
ATOM 953 O O . GLY A 1 123 ? 4.501 -19.340 -1.338 1.00 65.44 123 GLY A O 1
ATOM 954 N N . ASP A 1 124 ? 6.449 -18.240 -1.514 1.00 74.19 124 ASP A N 1
ATOM 955 C CA . ASP A 1 124 ? 7.291 -19.250 -0.847 1.00 74.19 124 ASP A CA 1
ATOM 956 C C . ASP A 1 124 ? 7.579 -18.931 0.635 1.00 74.19 124 ASP A C 1
ATOM 958 O O . ASP A 1 124 ? 8.322 -19.656 1.300 1.00 74.19 124 ASP A O 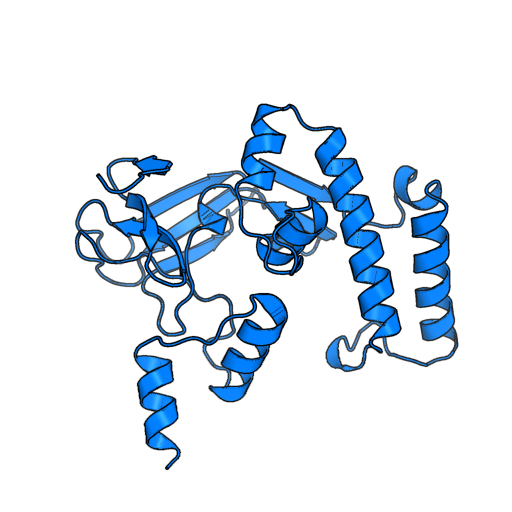1
ATOM 962 N N . GLY A 1 125 ? 6.989 -17.850 1.158 1.00 70.94 125 GLY A N 1
ATOM 963 C CA . GLY A 1 125 ? 7.178 -17.388 2.533 1.00 70.94 125 GLY A CA 1
ATOM 964 C C . GLY A 1 125 ? 8.479 -16.614 2.773 1.00 70.94 125 GLY A C 1
ATOM 965 O O . GLY A 1 125 ? 8.734 -16.210 3.911 1.00 70.94 125 GLY A O 1
ATOM 966 N N . ARG A 1 126 ? 9.307 -16.377 1.744 1.00 85.38 126 ARG A N 1
ATOM 967 C CA . ARG A 1 126 ? 10.503 -15.532 1.853 1.00 85.38 126 ARG A CA 1
ATOM 968 C C . ARG A 1 126 ? 10.174 -14.086 1.514 1.00 85.38 126 ARG A C 1
ATOM 970 O O . ARG A 1 126 ? 10.058 -13.723 0.351 1.00 85.38 126 ARG A O 1
ATOM 977 N N . LYS A 1 127 ? 10.132 -13.237 2.539 1.00 92.06 127 LYS A N 1
ATOM 978 C CA . LYS A 1 127 ? 9.929 -11.796 2.358 1.00 92.06 127 LYS A CA 1
ATOM 979 C C . LYS A 1 127 ? 11.113 -11.162 1.635 1.00 92.06 127 LYS A C 1
ATOM 981 O O . LYS A 1 127 ? 12.263 -11.377 2.018 1.00 92.06 127 LYS A O 1
ATOM 986 N N . THR A 1 128 ? 10.819 -10.336 0.638 1.00 95.94 128 THR A N 1
ATOM 987 C CA . THR A 1 128 ? 11.813 -9.504 -0.054 1.00 95.94 128 THR A CA 1
ATOM 988 C C . THR A 1 128 ? 11.496 -8.021 0.147 1.00 95.94 128 THR A C 1
ATOM 990 O O . THR A 1 128 ? 10.324 -7.666 0.301 1.00 95.94 128 THR A O 1
ATOM 993 N N . PRO A 1 129 ? 12.494 -7.119 0.118 1.00 97.19 129 PRO A N 1
ATOM 994 C CA . PRO A 1 129 ? 12.243 -5.681 0.105 1.00 97.19 129 PRO A CA 1
ATOM 995 C C . PRO A 1 129 ? 11.248 -5.255 -0.981 1.00 97.19 129 PRO A C 1
ATOM 997 O O . PRO A 1 129 ? 10.349 -4.465 -0.693 1.00 97.19 129 PRO A O 1
ATOM 1000 N N . GLY A 1 130 ? 11.368 -5.818 -2.190 1.00 96.25 130 GLY A N 1
ATOM 1001 C CA . GLY A 1 130 ? 10.470 -5.562 -3.320 1.00 96.25 130 GLY A CA 1
ATOM 1002 C C . GLY A 1 130 ? 9.035 -6.027 -3.075 1.00 96.25 130 GLY A C 1
ATOM 1003 O O . GLY A 1 130 ? 8.102 -5.232 -3.188 1.00 96.25 130 GLY A O 1
ATOM 1004 N N . GLY A 1 131 ? 8.845 -7.276 -2.646 1.00 95.62 131 GLY A N 1
ATOM 1005 C CA . GLY A 1 131 ? 7.519 -7.825 -2.346 1.00 95.62 131 GLY A CA 1
ATOM 1006 C C . GLY A 1 131 ? 6.808 -7.094 -1.202 1.00 95.62 131 GLY A C 1
ATOM 1007 O O . GLY A 1 131 ? 5.624 -6.752 -1.308 1.00 95.62 131 GLY A O 1
ATOM 1008 N N . VAL A 1 132 ? 7.552 -6.727 -0.152 1.00 96.62 132 VAL A N 1
ATOM 1009 C CA . VAL A 1 132 ? 7.033 -5.872 0.924 1.00 96.62 132 VAL A CA 1
ATOM 1010 C C . VAL A 1 132 ? 6.673 -4.475 0.411 1.00 96.62 132 VAL A C 1
ATOM 1012 O O . VAL A 1 132 ? 5.600 -3.966 0.744 1.00 96.62 132 VAL A O 1
ATOM 1015 N N . LEU A 1 133 ? 7.535 -3.844 -0.394 1.00 96.69 133 LEU A N 1
ATOM 1016 C CA . LEU A 1 133 ? 7.276 -2.509 -0.938 1.00 96.69 133 LEU A CA 1
ATOM 1017 C C . LEU A 1 133 ? 6.029 -2.500 -1.821 1.00 96.69 133 LEU A C 1
ATOM 1019 O O . LEU A 1 133 ? 5.220 -1.589 -1.719 1.00 96.69 133 LEU A O 1
ATOM 1023 N N . ARG A 1 134 ? 5.835 -3.530 -2.644 1.00 94.38 134 ARG A N 1
ATOM 1024 C CA . ARG A 1 134 ? 4.645 -3.668 -3.492 1.00 94.38 134 ARG A CA 1
ATOM 1025 C C . ARG A 1 134 ? 3.367 -3.901 -2.699 1.00 94.38 134 ARG A C 1
ATOM 1027 O O . ARG A 1 134 ? 2.310 -3.439 -3.105 1.00 94.38 134 ARG A O 1
ATOM 1034 N N . THR A 1 135 ? 3.468 -4.603 -1.575 1.00 94.75 135 THR A N 1
ATOM 1035 C CA . THR A 1 135 ? 2.308 -4.911 -0.731 1.00 94.75 135 THR A CA 1
ATOM 1036 C C . THR A 1 135 ? 1.888 -3.714 0.131 1.00 94.75 135 THR A C 1
ATOM 1038 O O . THR A 1 135 ? 0.699 -3.519 0.358 1.00 94.75 135 THR A O 1
ATOM 1041 N N . ASN A 1 136 ? 2.841 -2.908 0.617 1.00 96.38 136 ASN A N 1
ATOM 1042 C CA . ASN A 1 136 ? 2.585 -1.892 1.655 1.00 96.38 136 ASN A CA 1
ATOM 1043 C C . ASN A 1 136 ? 2.939 -0.457 1.237 1.00 96.38 136 ASN A C 1
ATOM 1045 O O . ASN A 1 136 ? 2.732 0.475 2.014 1.00 96.38 136 ASN A O 1
ATOM 1049 N N . GLY A 1 137 ? 3.550 -0.276 0.068 1.00 94.88 137 GLY A N 1
ATOM 1050 C CA . GLY A 1 137 ? 4.044 1.009 -0.405 1.00 94.88 137 GLY A CA 1
ATOM 1051 C C . GLY A 1 137 ? 2.916 1.938 -0.832 1.00 94.88 137 GLY A C 1
ATOM 1052 O O . GLY A 1 137 ? 1.998 1.539 -1.543 1.00 94.88 137 GLY A O 1
ATOM 1053 N N . PHE A 1 138 ? 3.019 3.202 -0.432 1.00 91.88 138 PHE A N 1
ATOM 1054 C CA . PHE A 1 138 ? 2.140 4.270 -0.896 1.00 91.88 138 PHE A CA 1
ATOM 1055 C C . PHE A 1 138 ? 2.884 5.117 -1.919 1.00 91.88 138 PHE A C 1
ATOM 1057 O O . PHE A 1 138 ? 3.872 5.777 -1.577 1.00 91.88 138 PHE A O 1
ATOM 1064 N N . ASP A 1 139 ? 2.410 5.080 -3.161 1.00 89.50 139 ASP A N 1
ATOM 1065 C CA . ASP A 1 139 ? 2.956 5.884 -4.247 1.00 89.50 139 ASP A CA 1
ATOM 1066 C C . ASP A 1 139 ? 2.549 7.359 -4.110 1.00 89.50 139 ASP A C 1
ATOM 1068 O O . ASP A 1 139 ? 1.406 7.680 -3.769 1.00 89.50 139 ASP A O 1
ATOM 1072 N N . ASP A 1 140 ? 3.484 8.263 -4.401 1.00 84.50 140 ASP A N 1
ATOM 1073 C CA . ASP A 1 140 ? 3.226 9.691 -4.569 1.00 84.50 140 ASP A CA 1
ATOM 1074 C C . ASP A 1 140 ? 3.392 10.138 -6.032 1.00 84.50 140 ASP A C 1
ATOM 1076 O O . ASP A 1 140 ? 4.016 9.474 -6.862 1.00 84.50 140 ASP A O 1
ATOM 1080 N N . GLU A 1 141 ? 2.828 11.302 -6.358 1.00 81.75 141 GLU A N 1
ATOM 1081 C CA . GLU A 1 141 ? 2.877 11.885 -7.710 1.00 81.75 141 GLU A CA 1
ATOM 1082 C C . GLU A 1 141 ? 4.294 12.283 -8.174 1.00 81.75 141 GLU A C 1
ATOM 1084 O O . GLU A 1 141 ? 4.487 12.626 -9.338 1.00 81.75 141 GLU A O 1
ATOM 1089 N N . HIS A 1 142 ? 5.291 12.238 -7.283 1.00 83.44 142 HIS A N 1
ATOM 1090 C CA . HIS A 1 142 ? 6.692 12.569 -7.576 1.00 83.44 142 HIS A CA 1
ATOM 1091 C C . HIS A 1 142 ? 7.526 11.323 -7.886 1.00 83.44 142 HIS A C 1
ATOM 1093 O O . HIS A 1 142 ? 8.744 11.419 -8.055 1.00 83.44 142 HIS A O 1
ATOM 1099 N N . GLY A 1 143 ? 6.886 10.154 -7.969 1.00 88.31 143 GLY A N 1
ATOM 1100 C CA . GLY A 1 143 ? 7.544 8.896 -8.289 1.00 88.31 143 GLY A CA 1
ATOM 1101 C C . GLY A 1 143 ? 8.277 8.279 -7.101 1.00 88.31 143 GLY A C 1
ATOM 1102 O O . GLY A 1 143 ? 9.281 7.601 -7.308 1.00 88.31 143 GLY A O 1
ATOM 1103 N N . TYR A 1 144 ? 7.811 8.494 -5.869 1.00 91.50 144 TYR A N 1
ATOM 1104 C CA . TYR A 1 144 ? 8.289 7.748 -4.703 1.00 91.50 144 TYR A CA 1
ATOM 1105 C C . TYR A 1 144 ? 7.255 6.730 -4.235 1.00 91.50 144 TYR A C 1
ATOM 1107 O O . TYR A 1 144 ? 6.069 7.032 -4.198 1.00 91.50 144 TYR A O 1
ATOM 1115 N N . ALA A 1 145 ? 7.726 5.564 -3.792 1.00 93.94 145 ALA A N 1
ATOM 1116 C CA . ALA A 1 145 ? 6.958 4.666 -2.932 1.00 93.94 145 ALA A CA 1
ATOM 1117 C C . ALA A 1 145 ? 7.392 4.875 -1.477 1.00 93.94 145 ALA A C 1
ATOM 1119 O O . ALA A 1 145 ? 8.587 4.889 -1.170 1.00 93.94 145 ALA A O 1
ATOM 1120 N N . THR A 1 146 ? 6.436 5.038 -0.570 1.00 94.69 146 THR A N 1
ATOM 1121 C CA . THR A 1 146 ? 6.694 5.311 0.850 1.00 94.69 146 THR A CA 1
ATOM 1122 C C . THR A 1 146 ? 6.201 4.174 1.736 1.00 94.69 146 THR A C 1
ATOM 1124 O O . THR A 1 146 ? 5.121 3.632 1.513 1.00 94.69 146 THR A O 1
ATOM 1127 N N . LEU A 1 147 ? 7.006 3.793 2.732 1.00 96.19 147 LEU A N 1
ATOM 1128 C CA . LEU A 1 147 ? 6.673 2.741 3.693 1.00 96.19 147 LEU A CA 1
ATOM 1129 C C . LEU A 1 147 ? 6.504 3.301 5.095 1.00 96.19 147 LEU A C 1
ATOM 1131 O O . LEU A 1 147 ? 7.291 4.122 5.565 1.00 96.19 147 LEU A O 1
ATOM 1135 N N . TYR A 1 148 ? 5.506 2.759 5.773 1.00 96.00 148 TYR A N 1
ATOM 1136 C CA . TYR A 1 148 ? 5.089 3.111 7.118 1.00 96.00 148 TYR A CA 1
ATOM 1137 C C . TYR A 1 148 ? 5.033 1.841 7.962 1.00 96.00 148 TYR A C 1
ATOM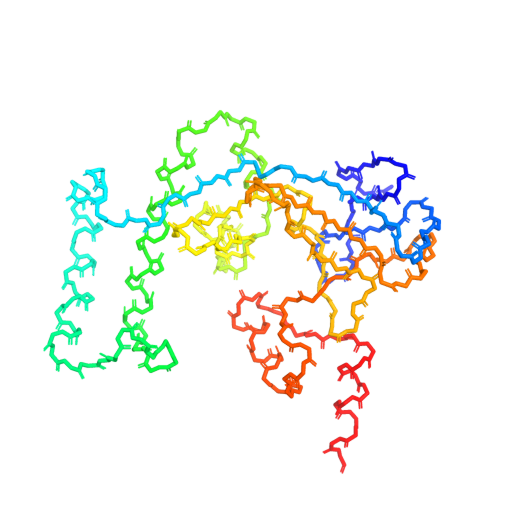 1139 O O . TYR A 1 148 ? 4.708 0.773 7.450 1.00 96.00 148 TYR A O 1
ATOM 1147 N N . GLU A 1 149 ? 5.373 1.923 9.241 1.00 95.19 149 GLU A N 1
ATOM 1148 C CA . GLU A 1 149 ? 5.452 0.756 10.122 1.00 95.19 149 GLU A CA 1
ATOM 1149 C C . GLU A 1 149 ? 4.082 0.405 10.694 1.00 95.19 149 GLU A C 1
ATOM 1151 O O . GLU A 1 149 ? 3.731 -0.774 10.795 1.00 95.19 149 GLU A O 1
ATOM 1156 N N . VAL A 1 150 ? 3.319 1.430 11.072 1.00 96.25 150 VAL A N 1
ATOM 1157 C CA . VAL A 1 150 ? 2.001 1.286 11.689 1.00 96.25 150 VAL A CA 1
ATOM 1158 C C . VAL A 1 150 ? 0.911 1.313 10.628 1.00 96.25 150 VAL A C 1
ATOM 1160 O O . VAL A 1 150 ? 0.075 0.411 10.609 1.00 96.25 150 VAL A O 1
ATOM 1163 N N . LEU A 1 151 ? 0.927 2.290 9.713 1.00 96.56 151 LEU A N 1
ATOM 1164 C CA . LEU A 1 151 ? -0.097 2.403 8.666 1.00 96.56 151 LEU A CA 1
ATOM 1165 C C . LEU A 1 151 ? -0.202 1.137 7.802 1.00 96.56 151 LEU A C 1
ATOM 1167 O O . LEU A 1 151 ? -1.311 0.719 7.478 1.00 96.56 151 LEU A O 1
ATOM 1171 N N . ALA A 1 152 ? 0.923 0.490 7.488 1.00 96.75 152 ALA A N 1
ATOM 1172 C CA . ALA A 1 152 ? 0.955 -0.756 6.716 1.00 96.75 152 ALA A CA 1
ATOM 1173 C C . ALA A 1 152 ? 0.231 -1.937 7.396 1.00 96.75 152 ALA A C 1
ATOM 1175 O O . ALA A 1 152 ? 0.002 -2.966 6.771 1.00 96.75 152 ALA A O 1
ATOM 1176 N N . ARG A 1 153 ? -0.132 -1.810 8.678 1.00 96.69 153 ARG A N 1
ATOM 1177 C CA . ARG A 1 153 ? -0.837 -2.839 9.460 1.00 96.69 153 ARG A CA 1
ATOM 1178 C C . ARG A 1 153 ? -2.313 -2.515 9.677 1.00 96.69 153 ARG A C 1
ATOM 1180 O O . ARG A 1 153 ? -2.999 -3.235 10.397 1.00 96.69 153 ARG A O 1
ATOM 1187 N N . VAL A 1 154 ? -2.814 -1.414 9.118 1.00 97.88 154 VAL A N 1
ATOM 1188 C CA . VAL A 1 154 ? -4.234 -1.062 9.208 1.00 97.88 154 VAL A CA 1
ATOM 1189 C C . VAL A 1 154 ? -4.980 -1.839 8.137 1.00 97.88 154 VAL A C 1
ATOM 1191 O O . VAL A 1 154 ? -4.824 -1.538 6.958 1.00 97.88 154 VAL A O 1
ATOM 1194 N N . ASN A 1 155 ? -5.781 -2.828 8.533 1.00 98.06 155 ASN A N 1
ATOM 1195 C CA . ASN A 1 155 ? -6.475 -3.718 7.604 1.00 98.06 155 ASN A CA 1
ATOM 1196 C C . ASN A 1 155 ? -7.603 -3.033 6.817 1.00 98.06 155 ASN A C 1
ATOM 1198 O O . ASN A 1 155 ? -8.087 -1.948 7.148 1.00 98.06 155 ASN A O 1
ATOM 1202 N N . HIS A 1 156 ? -8.049 -3.719 5.766 1.00 98.00 156 HIS A N 1
ATOM 1203 C CA . HIS A 1 156 ? -9.079 -3.232 4.859 1.00 98.00 156 HIS A CA 1
ATOM 1204 C C . HIS A 1 156 ? -10.524 -3.534 5.301 1.00 98.00 156 HIS A C 1
ATOM 1206 O O . HIS A 1 156 ? -10.850 -4.660 5.689 1.00 98.00 156 HIS A O 1
ATOM 1212 N N . SER A 1 157 ? -11.430 -2.578 5.068 1.00 98.25 157 SER A N 1
ATOM 1213 C CA . SER A 1 157 ? -12.877 -2.797 4.917 1.00 98.25 157 SER A CA 1
ATOM 1214 C C . SER A 1 157 ? -13.458 -1.928 3.790 1.00 98.25 157 SER A C 1
ATOM 1216 O O . SER A 1 157 ? -13.069 -0.773 3.641 1.00 98.25 157 SER A O 1
ATOM 1218 N N . CYS A 1 158 ? -14.428 -2.451 3.021 1.00 98.06 158 CYS A N 1
ATOM 1219 C CA . CYS A 1 158 ? -15.213 -1.653 2.053 1.00 98.06 158 CYS A CA 1
ATOM 1220 C C . CYS A 1 158 ? -16.283 -0.767 2.730 1.00 98.06 158 CYS A C 1
ATOM 1222 O O . CYS A 1 158 ? -17.024 -0.047 2.057 1.00 98.06 158 CYS A O 1
ATOM 1224 N N . GLU A 1 159 ? -16.410 -0.890 4.049 1.00 96.69 159 GLU A N 1
ATOM 1225 C CA . GLU A 1 159 ? -17.157 -0.017 4.953 1.00 96.69 159 GLU A CA 1
ATOM 1226 C C . GLU A 1 159 ? -16.200 0.310 6.114 1.00 96.69 159 GLU A C 1
ATOM 1228 O O . GLU A 1 159 ? -16.203 -0.385 7.135 1.00 96.69 159 GLU A O 1
ATOM 1233 N N . PRO A 1 160 ? -15.232 1.218 5.891 1.00 98.19 160 PRO A N 1
ATOM 1234 C CA . PRO A 1 160 ? -14.189 1.518 6.866 1.00 98.19 160 PRO A CA 1
ATOM 1235 C C . PRO A 1 160 ? -14.733 2.354 8.030 1.00 98.19 160 PRO A C 1
ATOM 1237 O O . PRO A 1 160 ? -15.668 3.134 7.860 1.00 98.19 160 PRO A O 1
ATOM 1240 N N . ASN A 1 161 ? -14.109 2.229 9.202 1.00 98.62 161 ASN A N 1
ATOM 1241 C CA . ASN A 1 161 ? -14.397 3.064 10.376 1.00 98.62 161 ASN A CA 1
ATOM 1242 C C . ASN A 1 161 ? -13.316 4.133 10.617 1.00 98.62 161 ASN A C 1
ATOM 1244 O O . ASN A 1 161 ? -13.447 4.938 11.539 1.00 98.62 161 ASN A O 1
ATOM 1248 N N . ALA A 1 162 ? -12.282 4.180 9.775 1.00 98.56 162 ALA A N 1
ATOM 1249 C CA . ALA A 1 162 ? -11.242 5.195 9.784 1.00 98.56 162 ALA A CA 1
ATOM 1250 C C . ALA A 1 162 ? -10.806 5.573 8.359 1.00 98.56 162 ALA A C 1
ATOM 1252 O O . ALA A 1 162 ? -10.957 4.803 7.409 1.00 98.56 162 ALA A O 1
ATOM 1253 N N . GLU A 1 163 ? -10.227 6.760 8.215 1.00 97.62 163 GLU A N 1
ATOM 1254 C CA . GLU A 1 163 ? -9.665 7.254 6.962 1.00 97.62 163 GLU A CA 1
ATOM 1255 C C . GLU A 1 163 ? -8.207 7.677 7.113 1.00 97.62 163 GLU A C 1
ATOM 1257 O O . GLU A 1 163 ? -7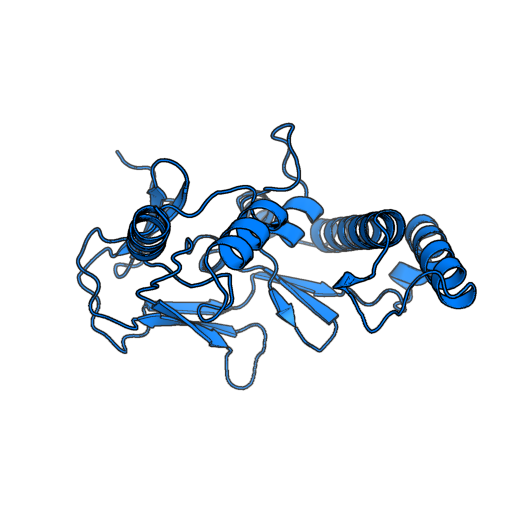.751 8.091 8.183 1.00 97.62 163 GLU A O 1
ATOM 1262 N N . ARG A 1 164 ? -7.479 7.574 6.000 1.00 95.00 164 ARG A N 1
ATOM 1263 C CA . ARG A 1 164 ? -6.102 8.034 5.872 1.00 95.00 164 ARG A CA 1
ATOM 1264 C C . ARG A 1 164 ? -6.089 9.452 5.318 1.00 95.00 164 ARG A C 1
ATOM 1266 O O . ARG A 1 164 ? -6.560 9.681 4.209 1.00 95.00 164 ARG A O 1
ATOM 1273 N N . ILE A 1 165 ? -5.458 10.366 6.043 1.00 92.31 165 ILE A N 1
ATOM 1274 C CA . ILE A 1 165 ? -5.281 11.761 5.639 1.00 92.31 165 ILE A CA 1
ATOM 1275 C C . ILE A 1 165 ? -3.789 12.029 5.432 1.00 92.31 165 ILE A C 1
ATOM 1277 O O . ILE A 1 165 ? -2.974 11.779 6.324 1.00 92.31 165 ILE A O 1
ATOM 1281 N N . ALA A 1 166 ? -3.425 12.534 4.253 1.00 85.75 166 ALA A N 1
ATOM 1282 C CA . ALA A 1 166 ? -2.061 12.974 3.968 1.00 85.75 166 ALA A CA 1
ATOM 1283 C C . ALA A 1 166 ? -1.747 14.298 4.690 1.00 85.75 166 ALA A C 1
ATOM 1285 O O . ALA A 1 166 ? -2.609 15.168 4.822 1.00 85.75 166 ALA A O 1
ATOM 1286 N N . GLY A 1 167 ? -0.511 14.455 5.168 1.00 74.81 167 GLY A N 1
ATOM 1287 C CA . GLY A 1 167 ? -0.052 15.681 5.814 1.00 74.81 167 GLY A CA 1
ATOM 1288 C C . GLY A 1 167 ? -0.031 16.892 4.860 1.00 74.81 167 GLY A C 1
ATOM 1289 O O . GLY A 1 167 ? 0.215 16.731 3.667 1.00 74.81 167 GLY A O 1
ATOM 1290 N N . PRO A 1 168 ? -0.247 18.122 5.367 1.00 61.31 168 PRO A N 1
ATOM 1291 C CA . PRO A 1 168 ? -0.434 19.322 4.538 1.00 61.31 168 PRO A CA 1
ATOM 1292 C C . PRO A 1 168 ? 0.841 19.870 3.868 1.00 61.31 168 PRO A C 1
ATOM 1294 O O . PRO A 1 168 ? 0.743 20.760 3.029 1.00 61.31 168 PRO A O 1
ATOM 1297 N N . LEU A 1 169 ? 2.032 19.393 4.247 1.00 61.12 169 LEU A N 1
ATOM 1298 C CA . LEU A 1 169 ? 3.323 19.958 3.810 1.00 61.12 169 LEU A CA 1
ATOM 1299 C C . LEU A 1 169 ? 4.389 18.887 3.558 1.00 61.12 169 LEU A C 1
ATOM 1301 O O . LEU A 1 169 ? 5.196 19.017 2.641 1.00 61.12 169 LEU A O 1
ATOM 1305 N N . ASP A 1 170 ? 4.373 17.820 4.358 1.00 59.19 170 ASP A N 1
ATOM 1306 C CA . ASP A 1 170 ? 5.281 16.690 4.233 1.00 59.19 170 ASP A CA 1
ATOM 1307 C C . ASP A 1 170 ? 4.500 15.465 3.756 1.00 59.19 170 ASP A C 1
ATOM 1309 O O . ASP A 1 170 ? 3.670 14.916 4.480 1.00 59.19 170 ASP A O 1
ATOM 1313 N N . ARG A 1 171 ? 4.776 15.040 2.520 1.00 68.56 171 ARG A N 1
ATOM 1314 C CA . ARG A 1 171 ? 4.156 13.862 1.889 1.00 68.56 171 ARG A CA 1
ATOM 1315 C C . ARG A 1 171 ? 4.526 12.556 2.587 1.00 68.56 171 ARG A C 1
ATOM 1317 O O . ARG A 1 171 ? 3.906 11.537 2.316 1.00 68.56 171 ARG A O 1
ATOM 1324 N N . SER A 1 172 ? 5.523 12.583 3.471 1.00 83.00 172 SER A N 1
ATOM 1325 C CA . SER A 1 172 ? 5.877 11.450 4.313 1.00 83.00 172 SER A CA 1
ATOM 1326 C C . SER A 1 172 ? 5.061 11.387 5.603 1.00 83.00 172 SER A C 1
ATOM 1328 O O . SER A 1 172 ? 5.045 10.336 6.230 1.00 83.00 172 SER A O 1
ATOM 1330 N N . LEU A 1 173 ? 4.338 12.443 5.985 1.00 90.81 173 LEU A N 1
ATOM 1331 C CA . LEU A 1 173 ? 3.483 12.449 7.169 1.00 90.81 173 LEU A CA 1
ATOM 1332 C C . LEU A 1 173 ? 2.077 11.959 6.819 1.00 90.81 173 LEU A C 1
ATOM 1334 O O . LEU A 1 173 ? 1.433 12.467 5.899 1.00 90.81 173 LEU A O 1
ATOM 1338 N N . VAL A 1 174 ? 1.567 11.013 7.598 1.00 93.12 174 VAL A N 1
ATOM 1339 C CA . VAL A 1 174 ? 0.214 10.481 7.446 1.00 93.12 174 VAL A CA 1
ATOM 1340 C C . VAL A 1 174 ? -0.526 10.487 8.773 1.00 93.12 174 VAL A C 1
ATOM 1342 O O . VAL A 1 174 ? 0.073 10.342 9.837 1.00 93.12 174 VAL A O 1
ATOM 1345 N N . ARG A 1 175 ? -1.845 10.654 8.712 1.00 95.00 175 ARG A N 1
ATOM 1346 C CA . ARG A 1 175 ? -2.750 10.578 9.860 1.00 95.00 175 ARG A CA 1
ATOM 1347 C C . ARG A 1 175 ? -3.830 9.549 9.593 1.00 95.00 175 ARG A C 1
ATOM 1349 O O . ARG A 1 175 ? -4.327 9.462 8.473 1.00 95.00 175 ARG A O 1
ATOM 1356 N N . ILE A 1 176 ? -4.230 8.837 10.638 1.00 97.69 176 ILE A N 1
ATOM 1357 C CA . ILE A 1 176 ? -5.472 8.067 10.640 1.00 97.69 176 ILE A CA 1
ATOM 1358 C C . ILE A 1 176 ? -6.478 8.774 11.541 1.00 97.69 176 ILE A C 1
ATOM 1360 O O . ILE A 1 176 ? -6.176 9.072 12.700 1.00 97.69 176 ILE A O 1
ATOM 1364 N N . VAL A 1 177 ? -7.667 9.039 11.007 1.00 98.06 177 VAL A N 1
ATOM 1365 C CA . VAL A 1 177 ? -8.776 9.689 11.715 1.00 98.06 177 VAL A CA 1
ATOM 1366 C C . VAL A 1 177 ? -9.985 8.762 11.715 1.00 98.06 177 VAL A C 1
ATOM 1368 O O . VAL A 1 177 ? -10.261 8.097 10.721 1.00 98.06 177 VAL A O 1
ATOM 1371 N N . ALA A 1 178 ? -10.689 8.682 12.842 1.00 98.56 178 ALA A N 1
ATOM 1372 C CA . ALA A 1 178 ? -11.893 7.870 12.963 1.00 98.56 178 ALA A CA 1
ATOM 1373 C C . ALA A 1 178 ? -13.062 8.502 12.185 1.00 98.56 178 ALA A C 1
ATOM 1375 O O . ALA A 1 178 ? -13.379 9.672 12.386 1.00 98.56 178 ALA A O 1
ATOM 1376 N N . LEU A 1 179 ? -13.730 7.720 11.338 1.00 98.38 179 LEU A N 1
ATOM 1377 C CA . LEU A 1 179 ? -14.954 8.115 10.629 1.00 98.38 179 LEU A CA 1
ATOM 1378 C C . LEU A 1 179 ? -16.206 7.877 11.483 1.00 98.38 179 LEU A C 1
ATOM 1380 O O . LEU A 1 179 ? -17.207 8.578 11.352 1.00 98.38 179 LEU A O 1
ATOM 1384 N N . ALA A 1 180 ? -16.142 6.914 12.399 1.00 97.94 180 ALA A N 1
ATOM 1385 C CA . ALA A 1 180 ? -17.217 6.546 13.312 1.00 97.94 180 ALA A CA 1
ATOM 1386 C C . ALA A 1 180 ? -16.662 6.324 14.724 1.00 97.94 180 ALA A C 1
ATOM 1388 O O . ALA A 1 180 ? -15.448 6.307 14.927 1.00 97.94 180 ALA A O 1
ATOM 1389 N N . ASP A 1 181 ? -17.549 6.164 15.704 1.00 98.50 181 ASP A N 1
ATOM 1390 C CA . ASP A 1 181 ? -17.142 5.656 17.012 1.00 98.50 181 ASP A CA 1
ATOM 1391 C C . ASP A 1 181 ? -16.625 4.214 16.853 1.00 98.50 181 ASP A C 1
ATOM 1393 O O . ASP A 1 181 ? -17.260 3.402 16.183 1.00 98.50 181 ASP A O 1
ATOM 1397 N N . ILE A 1 182 ? -15.475 3.914 17.458 1.00 98.62 182 ILE A N 1
ATOM 1398 C CA . ILE A 1 182 ? -14.832 2.592 17.453 1.00 98.62 182 ILE A CA 1
ATOM 1399 C C . ILE A 1 182 ? -14.756 2.124 18.904 1.00 98.62 182 ILE A C 1
ATOM 1401 O O . ILE A 1 182 ? -14.172 2.811 19.750 1.00 98.62 182 ILE A O 1
ATOM 1405 N N . ALA A 1 183 ? -15.368 0.986 19.219 1.00 98.56 183 ALA A N 1
ATOM 1406 C CA . ALA A 1 183 ? -15.362 0.451 20.575 1.00 98.56 183 ALA A CA 1
ATOM 1407 C C . ALA A 1 183 ? -13.995 -0.151 20.940 1.00 98.56 183 ALA A C 1
ATOM 1409 O O . ALA A 1 183 ? -13.206 -0.536 20.079 1.00 98.56 183 ALA A O 1
ATOM 1410 N N . GLU A 1 184 ? -13.704 -0.255 22.239 1.00 98.06 184 GLU A N 1
ATOM 1411 C CA . GLU A 1 184 ? -12.524 -0.995 22.694 1.00 98.06 184 GLU A CA 1
ATOM 1412 C C . GLU A 1 184 ? -12.576 -2.445 22.190 1.00 98.06 184 GLU A C 1
ATOM 1414 O O . GLU A 1 184 ? -13.602 -3.115 22.299 1.00 98.06 184 GLU A O 1
ATOM 1419 N N . GLY A 1 185 ? -11.462 -2.930 21.640 1.00 97.50 185 GLY A N 1
ATOM 1420 C CA . GLY A 1 185 ? -11.367 -4.266 21.058 1.00 97.50 185 GLY A CA 1
ATOM 1421 C C . GLY A 1 185 ? -11.833 -4.370 19.603 1.00 97.50 185 GLY A C 1
ATOM 1422 O O . GLY A 1 185 ? -11.609 -5.413 18.990 1.00 97.50 185 GLY A O 1
ATOM 1423 N N . GLU A 1 186 ? -12.419 -3.321 19.019 1.00 98.06 186 GLU A N 1
ATOM 1424 C CA . GLU A 1 186 ? -12.733 -3.296 17.588 1.00 98.06 186 GLU A CA 1
ATOM 1425 C C . GLU A 1 186 ? -11.498 -2.992 16.736 1.00 98.06 186 GLU A C 1
ATOM 1427 O O . GLU A 1 186 ? -10.586 -2.266 17.135 1.00 98.06 186 GLU A O 1
ATOM 1432 N N 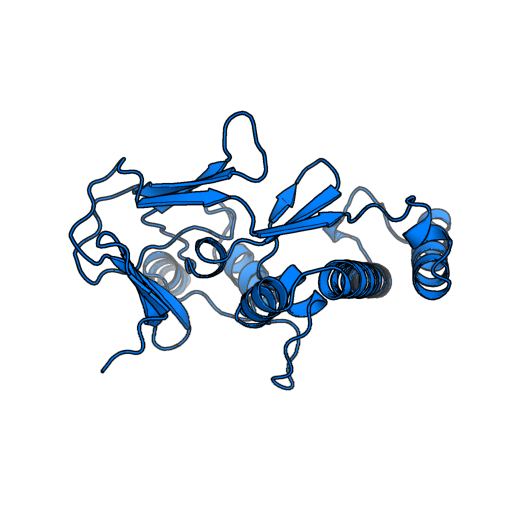. GLU A 1 187 ? -11.470 -3.556 15.531 1.00 98.38 187 GLU A N 1
ATOM 1433 C CA . GLU A 1 187 ? -10.402 -3.311 14.567 1.00 98.38 187 GLU A CA 1
ATOM 1434 C C . GLU A 1 187 ? -10.558 -1.923 13.921 1.00 98.38 187 GLU A C 1
ATOM 1436 O O . GLU A 1 187 ? -11.654 -1.528 13.516 1.00 98.38 187 GLU A O 1
ATOM 1441 N N . VAL A 1 188 ? -9.452 -1.192 13.793 1.00 98.56 188 VAL A N 1
ATOM 1442 C CA . VAL A 1 188 ? -9.358 0.045 13.010 1.00 98.56 188 VAL A CA 1
ATOM 1443 C C . VAL A 1 188 ? -9.140 -0.340 11.549 1.00 98.56 188 VAL A C 1
ATOM 1445 O O . VAL A 1 188 ? -8.155 -1.000 11.214 1.00 98.56 188 VAL A O 1
ATOM 1448 N N . LEU A 1 189 ? -10.062 0.067 10.680 1.00 98.56 189 LEU A N 1
ATOM 1449 C CA . LEU A 1 189 ? -10.155 -0.379 9.293 1.00 98.56 189 LEU A CA 1
ATOM 1450 C C . LEU A 1 189 ? -10.233 0.817 8.343 1.00 98.56 189 LEU A C 1
ATOM 1452 O O . LEU A 1 189 ? -11.064 1.707 8.526 1.00 98.56 189 LEU A O 1
ATOM 1456 N N . VAL A 1 190 ? -9.419 0.789 7.288 1.00 98.31 190 VAL A N 1
ATOM 1457 C CA . VAL A 1 190 ? -9.413 1.785 6.199 1.00 98.31 190 VAL A CA 1
ATOM 1458 C C . VAL A 1 190 ? -9.838 1.144 4.875 1.00 98.31 190 VAL A C 1
ATOM 1460 O O . VAL A 1 190 ? -9.910 -0.080 4.752 1.00 98.31 190 VAL A O 1
ATOM 1463 N N . SER A 1 191 ? -10.122 1.949 3.849 1.00 97.50 191 SER A N 1
ATOM 1464 C CA . SER A 1 191 ? -10.314 1.413 2.497 1.00 97.50 191 SER A CA 1
ATOM 1465 C C . SER A 1 191 ? -9.000 1.377 1.717 1.00 97.50 191 SER A C 1
ATOM 1467 O O . SER A 1 191 ? -8.235 2.336 1.754 1.00 97.50 191 SER A O 1
ATOM 1469 N N . TYR A 1 192 ? -8.760 0.284 0.989 1.00 96.50 192 TYR A N 1
ATOM 1470 C CA . TYR A 1 192 ? -7.660 0.146 0.022 1.00 96.50 192 TYR A CA 1
ATOM 1471 C C . TYR A 1 192 ? -8.144 0.352 -1.417 1.00 96.50 192 TYR A C 1
ATOM 1473 O O . TYR A 1 192 ? -7.358 0.338 -2.353 1.00 96.50 192 TYR A O 1
ATOM 1481 N N . VAL A 1 193 ? -9.457 0.481 -1.601 1.00 96.19 193 VAL A N 1
ATOM 1482 C CA . VAL A 1 193 ? -10.114 0.535 -2.904 1.00 96.19 193 VAL A CA 1
ATOM 1483 C C . VAL A 1 193 ? -11.006 1.757 -2.984 1.00 96.19 193 VAL A C 1
ATOM 1485 O O . VAL A 1 193 ? -11.420 2.313 -1.961 1.00 96.19 193 VAL A O 1
ATOM 1488 N N . ASP A 1 194 ? -11.375 2.113 -4.206 1.00 94.06 194 ASP A N 1
ATOM 1489 C CA . ASP A 1 194 ? -12.527 2.969 -4.426 1.00 94.06 194 ASP A CA 1
ATOM 1490 C C . ASP A 1 194 ? -13.794 2.283 -3.878 1.00 94.06 194 ASP A C 1
ATOM 1492 O O . ASP A 1 194 ? -14.188 1.189 -4.301 1.00 94.06 194 ASP A O 1
ATOM 1496 N N . ASN A 1 195 ? -14.412 2.922 -2.885 1.00 92.00 195 ASN A N 1
ATOM 1497 C CA . ASN A 1 195 ? -15.617 2.425 -2.234 1.00 92.00 195 ASN A CA 1
ATOM 1498 C C . ASN A 1 195 ? -16.868 2.585 -3.108 1.00 92.00 195 ASN A C 1
ATOM 1500 O O . ASN A 1 195 ? -17.878 1.937 -2.813 1.00 92.00 195 ASN A O 1
ATOM 1504 N N . GLU A 1 196 ? -16.824 3.397 -4.161 1.00 94.44 196 GLU A N 1
ATOM 1505 C CA . GLU A 1 196 ? -17.923 3.578 -5.113 1.00 94.44 196 GLU A CA 1
ATOM 1506 C C . GLU A 1 196 ? -17.943 2.463 -6.170 1.00 94.44 196 GLU A C 1
ATOM 1508 O O . GLU A 1 196 ? -19.003 2.111 -6.694 1.00 94.44 196 GLU A O 1
ATOM 1513 N N . ALA A 1 197 ? -16.798 1.816 -6.413 1.00 95.44 197 ALA A N 1
ATOM 1514 C CA . ALA A 1 197 ? -16.680 0.729 -7.375 1.00 95.44 197 ALA A CA 1
ATOM 1515 C C . ALA A 1 197 ? -17.571 -0.486 -7.018 1.00 95.44 197 ALA A C 1
ATOM 1517 O O . ALA A 1 197 ? -17.748 -0.813 -5.839 1.00 95.44 197 ALA A O 1
ATOM 1518 N N . PRO A 1 198 ? -18.096 -1.244 -8.005 1.00 96.81 198 PRO A N 1
ATOM 1519 C CA . PRO A 1 198 ? -18.901 -2.445 -7.756 1.00 96.81 198 PRO A CA 1
ATOM 1520 C C . PRO A 1 198 ? -18.147 -3.568 -7.020 1.00 96.81 198 PRO A C 1
ATOM 1522 O O . PRO A 1 198 ? -16.942 -3.735 -7.193 1.00 96.81 198 PRO A O 1
ATOM 1525 N N . LEU A 1 199 ? -18.875 -4.442 -6.302 1.00 96.94 199 LEU A N 1
ATOM 1526 C CA . LEU A 1 199 ? -18.313 -5.572 -5.530 1.00 96.94 199 LEU A CA 1
ATOM 1527 C C . LEU A 1 199 ? -17.233 -6.373 -6.270 1.00 96.94 199 LEU A C 1
ATOM 1529 O O . LEU A 1 199 ? -16.187 -6.685 -5.705 1.00 96.94 199 LEU A O 1
ATOM 1533 N N . HIS A 1 200 ? -17.514 -6.744 -7.521 1.00 96.25 200 HIS A N 1
ATOM 1534 C CA . HIS A 1 200 ? -16.618 -7.575 -8.323 1.00 96.25 200 HIS A CA 1
ATOM 1535 C C . HIS A 1 200 ? -15.319 -6.842 -8.686 1.00 96.25 200 HIS A C 1
ATOM 1537 O O . HIS A 1 200 ? -14.267 -7.471 -8.683 1.00 96.25 200 HIS A O 1
ATOM 1543 N N . VAL A 1 201 ? -15.374 -5.525 -8.919 1.00 96.25 201 VAL A N 1
ATOM 1544 C CA . VAL A 1 201 ? -14.196 -4.682 -9.171 1.00 96.25 201 VAL A CA 1
ATOM 1545 C C . VAL A 1 201 ? -13.351 -4.586 -7.904 1.00 96.25 201 VAL A C 1
ATOM 1547 O O . VAL A 1 201 ? -12.165 -4.907 -7.941 1.00 96.25 201 VAL A O 1
ATOM 1550 N N . ARG A 1 202 ? -13.974 -4.268 -6.758 1.00 97.75 202 ARG A N 1
ATOM 1551 C CA . ARG A 1 202 ? -13.278 -4.188 -5.461 1.00 97.75 202 ARG A CA 1
ATOM 1552 C C . ARG A 1 202 ? -12.601 -5.513 -5.098 1.00 97.75 202 ARG A C 1
ATOM 1554 O O . ARG A 1 202 ? -11.418 -5.533 -4.781 1.00 97.75 202 ARG A O 1
ATOM 1561 N N . ARG A 1 203 ? -13.317 -6.642 -5.192 1.00 97.44 203 ARG A N 1
ATOM 1562 C CA . ARG A 1 203 ? -12.750 -7.975 -4.905 1.00 97.44 203 ARG A CA 1
ATOM 1563 C C . ARG A 1 203 ? -11.659 -8.382 -5.892 1.00 97.44 203 ARG A C 1
ATOM 1565 O O . ARG A 1 203 ? -10.668 -8.953 -5.453 1.00 97.44 203 ARG A O 1
ATOM 1572 N N . LYS A 1 204 ? -11.815 -8.084 -7.187 1.00 95.94 204 LYS A N 1
ATOM 1573 C CA . LYS A 1 204 ? -10.775 -8.346 -8.192 1.00 95.94 204 LYS A CA 1
ATOM 1574 C C . LYS A 1 204 ? -9.497 -7.576 -7.857 1.00 95.94 204 LYS A C 1
ATOM 1576 O O . LYS A 1 204 ? -8.439 -8.193 -7.806 1.00 95.94 204 LYS A O 1
ATOM 1581 N N . HIS A 1 205 ? -9.608 -6.283 -7.551 1.00 95.06 205 HIS A N 1
ATOM 1582 C CA . HIS A 1 205 ? -8.466 -5.460 -7.154 1.00 95.06 205 HIS A CA 1
ATOM 1583 C C . HIS A 1 205 ? -7.774 -6.017 -5.901 1.00 95.06 205 HIS A C 1
ATOM 1585 O O . HIS A 1 205 ? -6.571 -6.264 -5.924 1.00 95.06 205 HIS A O 1
ATOM 1591 N N . LEU A 1 206 ? -8.531 -6.299 -4.834 1.00 96.62 206 LEU A N 1
ATOM 1592 C CA . LEU A 1 206 ? -7.972 -6.838 -3.588 1.00 96.62 206 LEU A CA 1
ATOM 1593 C C . LEU A 1 206 ? -7.294 -8.200 -3.781 1.00 96.62 206 LEU A C 1
ATOM 1595 O O . LEU A 1 206 ? -6.231 -8.445 -3.216 1.00 96.62 206 LEU A O 1
ATOM 1599 N N . GLN A 1 207 ? -7.863 -9.066 -4.621 1.00 95.44 207 GLN A N 1
ATOM 1600 C CA . GLN A 1 207 ? -7.274 -10.366 -4.932 1.00 95.44 207 GLN A CA 1
ATOM 1601 C C . GLN A 1 207 ? -5.999 -10.237 -5.775 1.00 95.44 207 GLN A C 1
ATOM 1603 O O . GLN A 1 207 ? -5.063 -11.010 -5.587 1.00 95.44 207 GLN A O 1
ATOM 1608 N N . GLN A 1 208 ? -5.951 -9.286 -6.710 1.00 90.94 208 GLN A N 1
ATOM 1609 C CA . GLN A 1 208 ? -4.782 -9.060 -7.559 1.00 90.94 208 GLN A CA 1
ATOM 1610 C C . GLN A 1 208 ? -3.626 -8.428 -6.779 1.00 90.94 208 GLN A C 1
ATOM 1612 O O . GLN A 1 208 ? -2.504 -8.918 -6.895 1.00 90.94 208 GLN A O 1
ATOM 1617 N N . GLN A 1 209 ? -3.907 -7.405 -5.967 1.00 90.62 209 GLN A N 1
ATOM 1618 C CA . GLN A 1 209 ? -2.887 -6.625 -5.261 1.00 90.62 209 GLN A CA 1
ATOM 1619 C C . GLN A 1 209 ? -2.484 -7.230 -3.914 1.00 90.62 209 GLN A C 1
ATOM 1621 O O . GLN A 1 209 ? -1.300 -7.364 -3.644 1.00 90.62 209 GLN A O 1
ATOM 1626 N N . TYR A 1 210 ? -3.452 -7.658 -3.100 1.00 93.56 210 TYR A N 1
ATOM 1627 C CA . TYR A 1 210 ? -3.223 -8.062 -1.704 1.00 93.56 210 TYR A CA 1
ATOM 1628 C C . TYR A 1 210 ? -3.500 -9.550 -1.440 1.00 93.56 210 TYR A C 1
ATOM 1630 O O . TYR A 1 210 ? -3.423 -10.011 -0.304 1.00 93.56 210 TYR A O 1
ATOM 1638 N N . LYS A 1 211 ? -3.869 -10.307 -2.482 1.00 93.12 211 LYS A N 1
ATOM 1639 C CA . LYS A 1 211 ? -4.127 -11.759 -2.451 1.00 93.12 211 LYS A CA 1
ATOM 1640 C C . LYS A 1 211 ? -5.197 -12.219 -1.452 1.00 93.12 211 LYS A C 1
ATOM 1642 O O . LYS A 1 211 ? -5.185 -13.377 -1.039 1.00 93.12 211 LYS A O 1
ATOM 1647 N N . PHE A 1 212 ? -6.170 -11.368 -1.119 1.00 95.00 212 PHE A N 1
ATOM 1648 C CA . PHE A 1 212 ? -7.292 -11.751 -0.257 1.00 95.00 212 PHE A CA 1
ATOM 1649 C C . PHE A 1 212 ? -8.657 -11.364 -0.838 1.00 95.00 212 PHE A C 1
ATOM 1651 O O . PHE A 1 212 ? -8.799 -10.436 -1.634 1.00 95.00 212 PHE A O 1
ATOM 1658 N N . THR A 1 213 ? -9.699 -12.055 -0.369 1.00 96.25 213 THR A N 1
ATOM 1659 C CA . THR A 1 213 ? -11.099 -11.731 -0.667 1.00 96.25 213 THR A CA 1
ATOM 1660 C C . THR A 1 213 ? -11.756 -11.049 0.533 1.00 96.25 213 THR A C 1
ATOM 1662 O O . THR A 1 213 ? -11.843 -11.622 1.616 1.00 96.25 213 THR A O 1
ATOM 1665 N N . CYS A 1 214 ? -12.272 -9.829 0.346 1.00 97.19 214 CYS A N 1
ATOM 1666 C CA . CYS A 1 214 ? -12.930 -9.088 1.426 1.00 97.19 214 CYS A CA 1
ATOM 1667 C C . CYS A 1 214 ? -14.263 -9.732 1.862 1.00 97.19 214 CYS A C 1
ATOM 1669 O O . CYS A 1 214 ? -15.192 -9.909 1.056 1.00 97.19 214 CYS A O 1
ATOM 1671 N N . GLY A 1 215 ? -14.353 -10.012 3.166 1.00 95.88 215 GLY A N 1
ATOM 1672 C CA . GLY A 1 215 ? -15.529 -10.532 3.868 1.00 95.88 215 GLY A CA 1
ATOM 1673 C C . GLY A 1 215 ? -16.216 -9.525 4.798 1.00 95.88 215 GLY A C 1
ATOM 1674 O O . GLY A 1 215 ? -16.902 -9.946 5.722 1.00 95.88 215 GLY A O 1
ATOM 1675 N N . CYS A 1 216 ? -16.025 -8.213 4.602 1.00 97.06 216 CYS A N 1
ATOM 1676 C CA . CYS A 1 216 ? -16.688 -7.194 5.431 1.00 97.06 216 CYS A CA 1
ATOM 1677 C C . CYS A 1 216 ? -18.231 -7.250 5.308 1.00 97.06 216 CYS A C 1
ATOM 1679 O O . CYS A 1 216 ? -18.739 -7.771 4.303 1.00 97.06 216 CYS A O 1
ATOM 1681 N N . PRO A 1 217 ? -18.989 -6.684 6.273 1.00 96.31 217 PRO A N 1
ATOM 1682 C CA . PRO A 1 217 ? -20.456 -6.718 6.271 1.00 96.31 217 PRO A CA 1
ATOM 1683 C C . PRO A 1 217 ? -21.085 -6.255 4.950 1.00 96.31 217 PRO A C 1
ATOM 1685 O O . PRO A 1 217 ? -21.943 -6.952 4.398 1.00 96.31 217 PRO A O 1
ATOM 1688 N N . ARG A 1 218 ? -20.590 -5.147 4.378 1.00 96.75 218 ARG A N 1
ATOM 1689 C CA . ARG A 1 218 ? -21.013 -4.647 3.062 1.00 96.75 218 ARG A CA 1
ATOM 1690 C C . ARG A 1 218 ? -20.825 -5.684 1.953 1.00 96.75 218 ARG A C 1
ATOM 1692 O O . ARG A 1 218 ? -21.770 -5.985 1.227 1.00 96.75 218 ARG A O 1
ATOM 1699 N N . CYS A 1 219 ? -19.632 -6.270 1.832 1.00 97.19 219 CYS A N 1
ATOM 1700 C CA . CYS A 1 219 ? -19.334 -7.273 0.805 1.00 97.19 219 CYS A CA 1
ATOM 1701 C C . CYS A 1 219 ? -20.176 -8.548 0.958 1.00 97.19 219 CYS A C 1
ATOM 1703 O O . CYS A 1 219 ? -20.578 -9.139 -0.044 1.00 97.19 219 CYS A O 1
ATOM 1705 N N . VAL A 1 220 ? -20.459 -8.976 2.193 1.00 96.94 220 VAL A N 1
ATOM 1706 C CA . VAL A 1 220 ? -21.337 -10.125 2.467 1.00 96.94 220 VAL A CA 1
ATOM 1707 C C . VAL A 1 220 ? -22.779 -9.821 2.053 1.00 96.94 220 VAL A C 1
ATOM 1709 O O . VAL A 1 220 ? -23.412 -10.653 1.404 1.00 96.94 220 VAL A O 1
ATOM 1712 N N . LYS A 1 221 ? -23.292 -8.627 2.374 1.00 96.81 221 LYS A N 1
ATOM 1713 C CA . LYS A 1 221 ? -24.640 -8.186 1.985 1.00 96.81 221 LYS A CA 1
ATOM 1714 C C . LYS A 1 221 ? -24.789 -8.078 0.465 1.00 96.81 221 LYS A C 1
ATOM 1716 O O . LYS A 1 221 ? -25.725 -8.643 -0.094 1.00 96.81 221 LYS A O 1
ATOM 1721 N N . GLU A 1 222 ? -23.851 -7.414 -0.209 1.00 96.31 222 GLU A N 1
ATOM 1722 C CA . GLU A 1 222 ? -23.867 -7.245 -1.669 1.00 96.31 222 GLU A CA 1
ATOM 1723 C C . GLU A 1 222 ? -23.744 -8.580 -2.423 1.00 96.31 222 GLU A C 1
ATOM 1725 O O . GLU A 1 222 ? -24.312 -8.721 -3.502 1.00 96.31 222 GLU A O 1
ATOM 1730 N N . ALA A 1 223 ? -23.034 -9.570 -1.869 1.00 94.69 223 ALA A N 1
ATOM 1731 C CA . ALA A 1 223 ? -22.935 -10.901 -2.470 1.00 94.69 223 ALA A CA 1
ATOM 1732 C C . ALA A 1 223 ? -24.254 -11.689 -2.389 1.00 94.69 223 ALA A C 1
ATOM 1734 O O . ALA A 1 223 ? -24.562 -12.443 -3.307 1.00 94.69 223 ALA A O 1
ATOM 1735 N N . LYS A 1 224 ? -25.033 -11.506 -1.314 1.00 90.81 224 LYS A N 1
ATOM 1736 C CA . LYS A 1 224 ? -26.342 -12.155 -1.133 1.00 90.81 224 LYS A CA 1
ATOM 1737 C C . LYS A 1 224 ? -27.434 -11.529 -2.002 1.00 90.81 224 LYS A C 1
ATOM 1739 O O . LYS A 1 224 ? -28.283 -12.248 -2.500 1.00 90.81 224 LYS A O 1
ATOM 1744 N N . GLY A 1 225 ? -27.397 -10.212 -2.212 1.00 75.69 225 GLY A N 1
ATOM 1745 C CA . GLY A 1 225 ? -28.387 -9.484 -3.021 1.00 75.69 225 GLY A CA 1
ATOM 1746 C C . GLY A 1 225 ? -28.236 -9.621 -4.543 1.00 75.69 225 GLY A C 1
ATOM 1747 O O . GLY A 1 225 ? -28.884 -8.877 -5.270 1.00 75.69 225 GLY A O 1
ATOM 1748 N N . ARG A 1 226 ? -27.347 -10.500 -5.028 1.00 58.34 226 ARG A N 1
ATOM 1749 C CA . ARG A 1 226 ? -27.145 -10.813 -6.457 1.00 58.34 226 ARG A CA 1
ATOM 1750 C C . ARG A 1 226 ? -27.670 -12.203 -6.854 1.00 58.34 226 ARG A C 1
ATOM 1752 O O . ARG A 1 226 ? -27.378 -12.646 -7.963 1.00 58.34 226 ARG A O 1
ATOM 1759 N N . GLN A 1 227 ? -28.364 -12.889 -5.944 1.00 42.41 227 GLN A N 1
ATOM 1760 C CA . GLN A 1 227 ? -29.167 -14.082 -6.239 1.00 42.41 227 GLN A CA 1
ATOM 1761 C C . GLN A 1 227 ? -30.591 -13.656 -6.578 1.00 42.41 227 GLN A C 1
ATOM 1763 O O . GLN A 1 227 ? -31.166 -14.284 -7.489 1.00 42.41 227 GLN A O 1
#

InterPro domains:
  IPR001214 SET domain [PF00856] (20-192)
  IPR001214 SET domain [PS50280] (9-193)
  IPR001214 SET domain [SM00317] (9-199)
  IPR011990 Tetratricopeptide-like helical domain superfamily [G3DSA:1.25.40.10] (194-227)
  IPR046341 SET domain superfamily [G3DSA:2.170.270.10] (12-192)
  IPR046341 SET domain superfamily [SSF82199] (13-222)
  IPR053185 SET domain-containing protein [PTHR47332] (100-219)

Radius of gyration: 19.14 Å; chains: 1; bounding box: 54×39×57 Å

Secondary structure (DSSP, 8-state):
----SEE-SSEEEEEETTTEEEEEESS-B-TT-EEEEEE-SEEEE--TTSHHHHH-HHHHHHHHHHHHHHHTTSS-TT-GGG--HHHHHHHHHHHHHHHHHHHHTS-HHHHHHHHTS--SS-TTS---HHHHHHHH-EE-TTSEEEE-SSGGG--B-SS-SEEEEE-SS-TTEEEEEESS-B-TTPBP-B-SS-SSS-HHHHHHHHHHHSS-----HHHHHHHHTT-

pLDDT: mean 92.74, std 8.47, range [42.41, 98.62]

Foldseek 3Di:
DFDWPDDDQQWTFTQDPPQGTFTFGQAKDAAQDFSDKFFFLDKFALDCPDPVNCPPPLSVVLVVVLVVCVVVVVDDPVDPVSDDPSNVVSSLVSQLVSQQVRLVPDDPVSNVLQQVFDQQPDPVPDDGSSSSQLQQWDDDPNRITTHTNRNSRHAADLPFQWEKDADPPDNRMIIIGGNHIHGGRGTHHYHPDDSVDDLVVSQVVCCVRVVDGDPHPVSVVSVVVVD

Organism: NCBI:txid141414

Sequence (227 aa):
AVQVLLDNGTFRVCPVPGKGHGLVAAKAIKSGSKIFEEVAMVRVNKNTQTLEMRQNTIVSALMQRVYTLAAEGKFDPRDFDSWPSEVCENLERVLDIQAEIAFSKLDPKTQAKWLSLEDSVTGDGRKTPGGVLRTNGFDDEHGYATLYEVLARVNHSCEPNAERIAGPLDRSLVRIVALADIAEGEEVLVSYVDNEAPLHVRRKHLQQQYKFTCGCPRCVKEAKGRQ